Protein AF-J1GXW8-F1 (afdb_monomer)

Nearest PDB structures (foldseek):
  6non-assembly2_B  TM=5.272E-01  e=1.211E-03  Cyanothece
  1g3r-assembly1_A  TM=6.781E-01  e=1.908E-02  Pyrococcus furiosus
  8jmj-assembly1_B  TM=5.536E-01  e=2.018E-02  Helicobacter pylori 26695
  4e03-assembly3_A  TM=5.430E-01  e=8.238E-02  Escherichia coli
  5u1j-assembly1_B  TM=5.214E-01  e=8.715E-02  Sulfolobus sp. NOB8H2

Organism: NCBI:txid1125717

Foldseek 3Di:
DDDPDAAEEEEEAADPVLVVVVVVVCVVVRHHYDYPPDPGQEYEYEDPTDDDPPDPHQYDYAYPPRADDPPVCLVSVLVVQCSVLVVPDPAAAEEEEAEQDPPLCSLVSLVSNCLVVLEEEEEQQQDPPRNDDPVQLPFAADEPLNDDLPDQADALCNQVRAGADNNYRYHADHPNGGHALQRNCPQRVVVSVSVVVRRYYYYHRYHPDPSSQNNQVPPHQEYEYTDAPDPVSVVSVVVVCVVRPRPHHYDYHHDD

Solvent-accessible surface area (backbone atoms only — not comparable to full-atom values): 13940 Å² total; per-residue (Å²): 134,83,75,82,78,69,54,32,32,22,69,41,64,50,56,70,70,48,44,52,53,51,49,53,51,32,55,76,70,63,36,43,81,45,64,80,88,59,91,44,67,31,36,44,26,18,69,86,48,85,78,70,85,88,65,88,58,50,68,46,66,25,40,104,78,72,38,67,53,75,93,76,37,52,71,53,51,50,51,50,51,48,56,60,39,64,76,73,44,95,56,63,44,32,36,34,32,22,9,75,44,84,89,60,46,44,51,60,47,40,52,51,52,14,44,76,65,52,23,36,32,36,37,19,45,59,46,61,47,61,74,48,52,85,80,53,71,71,55,69,58,51,36,48,62,72,51,63,89,83,49,75,71,52,59,35,68,53,52,79,41,25,20,69,54,82,77,8,33,35,41,34,22,44,98,82,31,53,36,35,31,62,42,80,44,56,54,30,50,53,52,12,34,41,70,58,65,41,57,39,35,29,32,26,23,34,49,62,45,77,35,30,49,47,29,39,73,75,62,36,57,30,37,38,40,31,26,52,64,49,71,68,48,50,49,53,47,53,55,47,40,71,76,55,64,76,87,42,59,71,44,84,44,51,40,132

Sequence (256 aa):
MDTPQKPTVAMVGLTERERESAAAVASLAGVGVVPEGAAPDLVIAGEGAPRAPGSPVPRVSVGPRGQLRLPKDEAVLMRVLVSLALRRASRGLRLLVAGWHGGVGTTALCRALAFSASCPLIDASGHAPGVLRPSDGRAPGVRWADLDAAETTFLPALASQLPSIRSSPVLAGDRRGCADAADPRLGPVLSALEGAGAARAVVDCGRWDARALRAAQGVGDALVLVGWGDAASALALALDLRRTPVPIPALTLHRR

Mean predicted aligned error: 12.26 Å

pLDDT: mean 73.27, std 19.2, range [35.84, 97.44]

Radius of gyration: 18.75 Å; Cα contacts (8 Å, |Δi|>4): 491; chains: 1; bounding box: 40×50×46 Å

Secondary structure (DSSP, 8-state):
-PPPPPPEEEEES--HHHHHHHHHHHHHTTPEEE-TTS--SEEEEETTPPPPTT--S-EEEE-TTS---TTTSHHHHHHHHHHHHHTT-SS-EEEEEEESSTTS-HHHHHHHHHHHTT--EEE-BS-SSTT--TTGGGS-S--GGGS-TT-----TTHHHHSPEETTEEEE--BTTB--BTT-TTHHHHHHHHHHTT-SEEEEEEEESSHHHHHHHHHT-SEEEEEEESSHHHHHHHHHHHHHS--SS-EEEEEE-

Structure (mmCIF, N/CA/C/O backbone):
data_AF-J1GXW8-F1
#
_entry.id   AF-J1GXW8-F1
#
loop_
_atom_site.group_PDB
_atom_site.id
_atom_site.type_symbol
_atom_site.label_atom_id
_atom_site.label_alt_id
_atom_site.label_comp_id
_atom_site.label_asym_id
_atom_site.label_entity_id
_atom_site.label_seq_id
_atom_site.pdbx_PDB_ins_code
_atom_site.Cartn_x
_atom_site.Cartn_y
_atom_site.Cartn_z
_atom_site.occupancy
_atom_site.B_iso_or_equiv
_atom_site.auth_seq_id
_atom_site.auth_comp_id
_atom_site.auth_asym_id
_atom_site.auth_atom_id
_atom_site.pdbx_PDB_model_num
ATOM 1 N N . MET A 1 1 ? -19.746 29.129 9.193 1.00 36.50 1 MET A N 1
ATOM 2 C CA . MET A 1 1 ? -18.897 28.516 8.153 1.00 36.50 1 MET A CA 1
ATOM 3 C C . MET A 1 1 ? -17.496 28.501 8.720 1.00 36.50 1 MET A C 1
ATOM 5 O O . MET A 1 1 ? -16.852 29.541 8.705 1.00 36.50 1 MET A O 1
ATOM 9 N N . ASP A 1 2 ? -17.087 27.385 9.318 1.00 40.28 2 ASP A N 1
ATOM 10 C CA . ASP A 1 2 ? -15.761 27.282 9.924 1.00 40.28 2 ASP A CA 1
ATOM 11 C C . ASP A 1 2 ? -14.728 27.083 8.821 1.00 40.28 2 ASP A C 1
ATOM 13 O O . ASP A 1 2 ? -14.761 26.109 8.066 1.00 40.28 2 ASP A O 1
ATOM 17 N N . THR A 1 3 ? -13.826 28.048 8.697 1.00 35.84 3 THR A N 1
ATOM 18 C CA . THR A 1 3 ? -12.617 27.930 7.890 1.00 35.84 3 THR A CA 1
ATOM 19 C C . THR A 1 3 ? -11.860 26.683 8.362 1.00 35.84 3 THR A C 1
ATOM 21 O O . THR A 1 3 ? -11.614 26.567 9.564 1.00 35.84 3 THR A O 1
ATOM 24 N N . PRO A 1 4 ? -11.485 25.736 7.480 1.00 42.12 4 PRO A N 1
ATOM 25 C CA . PRO A 1 4 ? -10.774 24.537 7.906 1.00 42.12 4 PRO A CA 1
ATOM 26 C C . PRO A 1 4 ? -9.479 24.940 8.615 1.00 42.12 4 PRO A C 1
ATOM 28 O O . PRO A 1 4 ? -8.616 25.600 8.031 1.00 42.12 4 PRO A O 1
ATOM 31 N N . GLN A 1 5 ? -9.372 24.580 9.895 1.00 52.69 5 GLN A N 1
ATOM 32 C CA . GLN A 1 5 ? -8.232 24.944 10.725 1.00 52.69 5 GLN A CA 1
ATOM 33 C C . GLN A 1 5 ? -6.963 24.318 10.141 1.00 52.69 5 GLN A C 1
ATOM 35 O O . GLN A 1 5 ? -6.896 23.114 9.884 1.00 52.69 5 GLN A O 1
ATOM 40 N N . LYS A 1 6 ? -5.962 25.164 9.885 1.00 55.41 6 LYS A N 1
ATOM 41 C CA . LYS A 1 6 ? -4.677 24.751 9.319 1.00 55.41 6 LYS A CA 1
ATOM 42 C C . LYS A 1 6 ? -3.999 23.779 10.300 1.00 55.41 6 LYS A C 1
ATOM 44 O O . LYS A 1 6 ? -3.835 24.161 11.458 1.00 55.41 6 LYS A O 1
ATOM 49 N N . PRO A 1 7 ? -3.602 22.564 9.875 1.00 51.75 7 PRO A N 1
ATOM 50 C CA . PRO A 1 7 ? -2.935 21.608 10.754 1.00 51.75 7 PRO A CA 1
ATOM 51 C C . PRO A 1 7 ? -1.627 22.193 11.290 1.00 51.75 7 PRO A C 1
ATOM 53 O O . PRO A 1 7 ? -0.960 22.964 10.594 1.00 51.75 7 PRO A O 1
ATOM 56 N N . THR A 1 8 ? -1.263 21.830 12.516 1.00 57.31 8 THR A N 1
ATOM 57 C CA . THR A 1 8 ? -0.147 22.418 13.264 1.00 57.31 8 THR A CA 1
ATOM 58 C C . THR A 1 8 ? 0.888 21.388 13.712 1.00 57.31 8 THR A C 1
ATOM 60 O O . THR A 1 8 ? 0.554 20.268 14.095 1.00 57.31 8 THR A O 1
ATOM 63 N N . VAL A 1 9 ? 2.166 21.763 13.685 1.00 52.47 9 VAL A N 1
ATOM 64 C CA . VAL A 1 9 ? 3.296 20.918 14.092 1.00 52.47 9 VAL A CA 1
ATOM 65 C C . VAL A 1 9 ? 4.142 21.633 15.139 1.00 52.47 9 VAL A C 1
ATOM 67 O O . VAL A 1 9 ? 4.433 22.817 14.981 1.00 52.47 9 VAL A O 1
ATOM 70 N N . ALA A 1 10 ? 4.586 20.920 16.174 1.00 63.09 10 ALA A N 1
ATOM 71 C CA . ALA A 1 10 ? 5.650 21.398 17.059 1.00 63.09 10 ALA A CA 1
ATOM 72 C C . ALA A 1 10 ? 6.956 20.657 16.768 1.00 63.09 10 ALA A C 1
ATOM 74 O O . ALA A 1 10 ? 6.947 19.466 16.452 1.00 63.09 10 ALA A O 1
ATOM 75 N N . MET A 1 11 ? 8.080 21.357 16.896 1.00 70.44 11 MET A N 1
ATOM 76 C CA . MET A 1 11 ? 9.419 20.825 16.644 1.00 70.44 11 MET A CA 1
ATOM 77 C C . MET A 1 11 ? 10.231 20.857 17.936 1.00 70.44 11 MET A C 1
ATOM 79 O O . MET A 1 11 ? 10.482 21.935 18.463 1.00 70.44 11 MET A O 1
ATOM 83 N N . VAL A 1 12 ? 10.636 19.693 18.446 1.00 65.88 12 VAL A N 1
ATOM 84 C CA . VAL A 1 12 ? 11.215 19.556 19.794 1.00 65.88 12 VAL A CA 1
ATOM 85 C C . VAL A 1 12 ? 12.573 18.867 19.745 1.00 65.88 12 VAL A C 1
ATOM 87 O O . VAL A 1 12 ? 12.705 17.776 19.201 1.00 65.88 12 VAL A O 1
ATOM 90 N N . GLY A 1 13 ? 13.601 19.475 20.334 1.00 64.56 13 GLY A N 1
ATOM 91 C CA . GLY A 1 13 ? 14.930 18.855 20.437 1.00 64.56 13 GLY A CA 1
ATOM 92 C C . GLY A 1 13 ? 15.610 18.533 19.097 1.00 64.56 13 GLY A C 1
ATOM 93 O O . GLY A 1 13 ? 16.469 17.662 19.056 1.00 64.56 13 GLY A O 1
ATOM 94 N N . LEU A 1 14 ? 15.217 19.202 18.005 1.00 59.00 14 LEU A N 1
ATOM 95 C CA . LEU A 1 14 ? 15.928 19.167 16.721 1.00 59.00 14 LEU A CA 1
ATOM 96 C C . LEU A 1 14 ? 17.151 20.091 16.760 1.00 59.00 14 LEU A C 1
ATOM 98 O O . LEU A 1 14 ? 17.084 21.170 17.364 1.00 59.00 14 LEU A O 1
ATOM 102 N N . THR A 1 15 ? 18.218 19.719 16.047 1.00 64.44 15 THR A N 1
ATOM 103 C CA . THR A 1 15 ? 19.315 20.651 15.735 1.00 64.44 15 THR A CA 1
ATOM 104 C C . THR A 1 15 ? 18.814 21.805 14.857 1.00 64.44 15 THR A C 1
ATOM 106 O O . THR A 1 15 ? 17.768 21.701 14.214 1.00 64.44 15 THR A O 1
ATOM 109 N N . GLU A 1 16 ? 19.549 22.917 14.802 1.00 66.06 16 GLU A N 1
ATOM 110 C CA . GLU A 1 16 ? 19.175 24.104 14.012 1.00 66.06 16 GLU A CA 1
ATOM 111 C C . GLU A 1 16 ? 18.931 23.767 12.532 1.00 66.06 16 GLU A C 1
ATOM 113 O O . GLU A 1 16 ? 17.863 24.050 11.993 1.00 66.06 16 GLU A O 1
ATOM 118 N N . ARG A 1 17 ? 19.848 23.013 11.918 1.00 52.97 17 ARG A N 1
ATOM 119 C CA . ARG A 1 17 ? 19.732 22.549 10.528 1.00 52.97 17 ARG A CA 1
ATOM 120 C C . ARG A 1 17 ? 18.515 21.647 10.286 1.00 52.97 17 ARG A C 1
ATOM 122 O O . ARG A 1 17 ? 17.870 21.723 9.237 1.00 52.97 17 ARG A O 1
ATOM 129 N N . GLU A 1 18 ? 18.209 20.756 11.228 1.00 54.44 18 GLU A N 1
ATOM 130 C CA . GLU A 1 18 ? 17.036 19.875 11.145 1.00 54.44 18 GLU A CA 1
ATOM 131 C C . GLU A 1 18 ? 15.738 20.663 11.305 1.00 54.44 18 GLU A C 1
ATOM 133 O O . GLU A 1 18 ? 14.762 20.380 10.611 1.00 54.44 18 GLU A O 1
ATOM 138 N N . ARG A 1 19 ? 15.740 21.678 12.173 1.00 58.34 19 ARG A N 1
ATOM 139 C CA . ARG A 1 19 ? 14.614 22.589 12.373 1.00 58.34 19 ARG A CA 1
ATOM 140 C C . ARG A 1 19 ? 14.347 23.428 11.129 1.00 58.34 19 ARG A C 1
ATOM 142 O O . ARG A 1 19 ? 13.199 23.503 10.709 1.00 58.34 19 ARG A O 1
ATOM 149 N N . GLU A 1 20 ? 15.377 24.000 10.511 1.00 56.91 20 GLU A N 1
ATOM 150 C CA . GLU A 1 20 ? 15.254 24.747 9.250 1.00 56.91 20 GLU A CA 1
ATOM 151 C C . GLU A 1 20 ? 14.685 23.873 8.129 1.00 56.91 20 GLU A C 1
ATOM 153 O O . GLU A 1 20 ? 13.737 24.260 7.444 1.00 56.91 20 GLU A O 1
ATOM 158 N N . SER A 1 21 ? 15.208 22.652 7.993 1.00 47.78 21 SER A N 1
ATOM 159 C CA . SER A 1 21 ? 14.734 21.689 6.995 1.00 47.78 21 SER A CA 1
ATOM 160 C C . SER A 1 21 ? 13.275 21.285 7.246 1.00 47.78 21 SER A C 1
ATOM 162 O O . SER A 1 21 ? 12.459 21.288 6.325 1.00 47.78 21 SER A O 1
ATOM 164 N N . ALA A 1 22 ? 12.914 20.979 8.496 1.00 50.41 22 ALA A N 1
ATOM 165 C CA . ALA A 1 22 ? 11.550 20.615 8.875 1.00 50.41 22 ALA A CA 1
ATOM 166 C C . ALA A 1 22 ? 10.566 21.789 8.723 1.00 50.41 22 ALA A C 1
ATOM 168 O O . ALA A 1 22 ? 9.426 21.578 8.308 1.00 50.41 22 ALA A O 1
ATOM 169 N N . ALA A 1 23 ? 10.995 23.022 9.006 1.00 53.59 23 ALA A N 1
ATOM 170 C CA . ALA A 1 23 ? 10.201 24.236 8.813 1.00 53.59 23 ALA A CA 1
ATOM 171 C C . ALA A 1 23 ? 9.947 24.530 7.332 1.00 53.59 23 ALA A C 1
ATOM 173 O O . ALA A 1 23 ? 8.819 24.864 6.965 1.00 53.59 23 ALA A O 1
ATOM 174 N N . ALA A 1 24 ? 10.949 24.334 6.469 1.00 47.22 24 ALA A N 1
ATOM 175 C CA . ALA A 1 24 ? 10.779 24.451 5.024 1.00 47.22 24 ALA A CA 1
ATOM 176 C C . ALA A 1 24 ? 9.745 23.441 4.496 1.00 47.22 24 ALA A C 1
ATOM 178 O O . ALA A 1 24 ? 8.844 23.812 3.744 1.00 47.22 24 ALA A O 1
ATOM 179 N N . VAL A 1 25 ? 9.815 22.186 4.953 1.00 42.69 25 VAL A N 1
ATOM 180 C CA . VAL A 1 25 ? 8.845 21.138 4.591 1.00 42.69 25 VAL A CA 1
ATOM 181 C C . VAL A 1 25 ? 7.444 21.457 5.121 1.00 42.69 25 VAL A C 1
ATOM 183 O O . VAL A 1 25 ? 6.476 21.343 4.373 1.00 42.69 25 VAL A O 1
ATOM 186 N N . ALA A 1 26 ? 7.314 21.903 6.374 1.00 46.44 26 ALA A N 1
ATOM 187 C CA . ALA A 1 26 ? 6.027 22.290 6.956 1.00 46.44 26 ALA A CA 1
ATOM 188 C C . ALA A 1 26 ? 5.383 23.468 6.204 1.00 46.44 26 ALA A C 1
ATOM 190 O O . ALA A 1 26 ? 4.184 23.441 5.927 1.00 46.44 26 ALA A O 1
ATOM 191 N N . SER A 1 27 ? 6.188 24.461 5.813 1.00 48.16 27 SER A N 1
ATOM 192 C CA . SER A 1 27 ? 5.750 25.598 4.999 1.00 48.16 27 SER A CA 1
ATOM 193 C C . SER A 1 27 ? 5.238 25.148 3.626 1.00 48.16 27 SER A C 1
ATOM 195 O O . SER A 1 27 ? 4.116 25.491 3.248 1.00 48.16 27 SER A O 1
ATOM 197 N N . LEU A 1 28 ? 6.001 24.299 2.925 1.00 40.12 28 LEU A N 1
ATOM 198 C CA . LEU A 1 28 ? 5.609 23.720 1.632 1.00 40.12 28 LEU A CA 1
ATOM 199 C C . LEU A 1 28 ? 4.334 22.869 1.726 1.00 40.12 28 LEU A C 1
ATOM 201 O O . LEU A 1 28 ? 3.513 22.888 0.813 1.00 40.12 28 LEU A O 1
ATOM 205 N N . ALA A 1 29 ? 4.150 22.150 2.834 1.00 41.28 29 ALA A N 1
ATOM 206 C CA . ALA A 1 29 ? 2.975 21.322 3.092 1.00 41.28 29 ALA A CA 1
ATOM 207 C C . ALA A 1 29 ? 1.749 22.120 3.575 1.00 41.28 29 ALA A C 1
ATOM 209 O O . ALA A 1 29 ? 0.695 21.534 3.821 1.00 41.28 29 ALA A O 1
ATOM 210 N N . GLY A 1 30 ? 1.868 23.442 3.751 1.00 44.62 30 GLY A N 1
ATOM 211 C CA . GLY A 1 30 ? 0.776 24.266 4.265 1.00 44.62 30 GLY A CA 1
ATOM 212 C C . GLY A 1 30 ? 0.406 23.939 5.715 1.00 44.62 30 GLY A C 1
ATOM 213 O O . GLY A 1 30 ? -0.747 24.114 6.102 1.00 44.62 30 GLY A O 1
ATOM 214 N N . VAL A 1 31 ? 1.368 23.498 6.529 1.00 48.47 31 VAL A N 1
ATOM 215 C CA . VAL A 1 31 ? 1.216 23.187 7.961 1.00 48.47 31 VAL A CA 1
ATOM 216 C C . VAL A 1 31 ? 1.755 24.363 8.787 1.00 48.47 31 VAL A C 1
ATOM 218 O O . VAL A 1 31 ? 2.781 24.954 8.456 1.00 48.47 31 VAL A O 1
ATOM 221 N N . GLY A 1 32 ? 1.045 24.768 9.838 1.00 61.00 32 GLY A N 1
ATOM 222 C CA . GLY A 1 32 ? 1.506 25.805 10.766 1.00 61.00 32 GLY A CA 1
ATOM 223 C C . GLY A 1 32 ? 2.534 25.252 11.752 1.00 61.00 32 GLY A C 1
ATOM 224 O O . GLY A 1 32 ? 2.318 24.192 12.325 1.00 61.00 32 GLY A O 1
ATOM 225 N N . VAL A 1 33 ? 3.642 25.954 11.986 1.00 65.75 33 VAL A N 1
ATOM 226 C CA . VAL A 1 33 ? 4.584 25.585 13.056 1.00 65.75 33 VAL A CA 1
ATOM 227 C C . VAL A 1 33 ? 4.185 26.325 14.327 1.00 65.75 33 VAL A C 1
ATOM 229 O O . VAL A 1 33 ? 4.032 27.545 14.303 1.00 65.75 33 VAL A O 1
ATOM 232 N N . VAL A 1 34 ? 3.991 25.594 15.422 1.00 72.00 34 VAL A N 1
ATOM 233 C CA . VAL A 1 34 ? 3.609 26.141 16.730 1.00 72.00 34 VAL A CA 1
ATOM 234 C C . VAL A 1 34 ? 4.726 25.924 17.753 1.00 72.00 34 VAL A C 1
ATOM 236 O O . VAL A 1 34 ? 5.504 24.972 17.618 1.00 72.00 34 VAL A O 1
ATOM 239 N N . PRO A 1 35 ? 4.842 26.803 18.764 1.00 75.56 35 PRO A N 1
ATOM 240 C CA . PRO A 1 35 ? 5.879 26.688 19.781 1.00 75.56 35 PRO A CA 1
ATOM 241 C C . PRO A 1 35 ? 5.722 25.423 20.635 1.00 75.56 35 PRO A C 1
ATOM 243 O O . PRO A 1 35 ? 4.635 24.857 20.780 1.00 75.56 35 PRO A O 1
ATOM 246 N N . GLU A 1 36 ? 6.833 24.991 21.227 1.00 64.50 36 GLU A N 1
ATOM 247 C CA . GLU A 1 36 ? 6.862 23.902 22.202 1.00 64.50 36 GLU A CA 1
ATOM 248 C C . GLU A 1 36 ? 5.991 24.256 23.423 1.00 64.50 36 GLU A C 1
ATOM 250 O O . GLU A 1 36 ? 6.079 25.359 23.956 1.00 64.50 36 GLU A O 1
ATOM 255 N N . GLY A 1 37 ? 5.104 23.341 23.831 1.00 61.38 37 GLY A N 1
ATOM 256 C CA . GLY A 1 37 ? 4.113 23.574 24.894 1.00 61.38 37 GLY A CA 1
ATOM 257 C C . GLY A 1 37 ? 2.719 23.995 24.408 1.00 61.38 37 GLY A C 1
ATOM 258 O O . GLY A 1 37 ? 1.778 23.979 25.199 1.00 61.38 37 GLY A O 1
ATOM 259 N N . ALA A 1 38 ? 2.548 24.303 23.117 1.00 65.50 38 ALA A N 1
ATOM 260 C CA . ALA A 1 38 ? 1.222 24.392 22.503 1.00 65.50 38 ALA A CA 1
ATOM 261 C C . ALA A 1 38 ? 0.552 23.001 22.416 1.00 65.50 38 ALA A C 1
ATOM 263 O O . ALA A 1 38 ? 1.166 21.981 22.735 1.00 65.50 38 ALA A O 1
ATOM 264 N N . ALA A 1 39 ? -0.695 22.941 21.939 1.00 65.38 39 ALA A N 1
ATOM 265 C CA . ALA A 1 39 ? -1.381 21.694 21.590 1.00 65.38 39 ALA A CA 1
ATOM 266 C C . ALA A 1 39 ? -1.305 21.445 20.065 1.00 65.38 39 ALA A C 1
ATOM 268 O O . ALA A 1 39 ? -2.293 21.684 19.370 1.00 65.38 39 ALA A O 1
ATOM 269 N N . PRO A 1 40 ? -0.141 21.038 19.511 1.00 59.06 40 PRO A N 1
ATOM 270 C CA . PRO A 1 40 ? 0.006 20.778 18.085 1.00 59.06 40 PRO A CA 1
ATOM 271 C C . PRO A 1 40 ? -0.749 19.516 17.672 1.00 59.06 40 PRO A C 1
ATOM 273 O O . PRO A 1 40 ? -0.996 18.612 18.474 1.00 59.06 40 PRO A O 1
ATOM 276 N N . ASP A 1 41 ? -0.999 19.387 16.376 1.00 48.69 41 ASP A N 1
ATOM 277 C CA . ASP A 1 41 ? -1.573 18.170 15.815 1.00 48.69 41 ASP A CA 1
ATOM 278 C C . ASP A 1 41 ? -0.559 17.019 15.711 1.00 48.69 41 ASP A C 1
ATOM 280 O O . ASP A 1 41 ? -0.952 15.846 15.717 1.00 48.69 41 ASP A O 1
ATOM 284 N N . LEU A 1 42 ? 0.734 17.353 15.637 1.00 48.78 42 LEU A N 1
ATOM 285 C CA . LEU A 1 42 ? 1.861 16.429 15.512 1.00 48.78 42 LEU A CA 1
ATOM 286 C C . LEU A 1 42 ? 3.138 17.043 16.120 1.00 48.78 42 LEU A C 1
ATOM 288 O O . LEU A 1 42 ? 3.413 18.230 15.957 1.00 48.78 42 LEU A O 1
ATOM 292 N N . VAL A 1 43 ? 3.953 16.226 16.789 1.00 55.75 43 VAL A N 1
ATOM 293 C CA . VAL A 1 43 ? 5.284 16.619 17.281 1.00 55.75 43 VAL A CA 1
ATOM 294 C C . VAL A 1 43 ? 6.371 15.952 16.438 1.00 55.75 43 VAL A C 1
ATOM 296 O O . VAL A 1 43 ? 6.420 14.727 16.354 1.00 55.75 43 VAL A O 1
ATOM 299 N N . ILE A 1 44 ? 7.271 16.741 15.856 1.00 55.72 44 ILE A N 1
ATOM 300 C CA . ILE A 1 44 ? 8.512 16.278 15.224 1.00 55.72 44 ILE A CA 1
ATOM 301 C C . ILE A 1 44 ? 9.629 16.458 16.247 1.00 55.72 44 ILE A C 1
ATOM 303 O O . ILE A 1 44 ? 9.911 17.579 16.660 1.00 55.72 44 ILE A O 1
ATOM 307 N N . ALA A 1 45 ? 10.254 15.373 16.682 1.00 55.59 45 ALA A N 1
ATOM 308 C CA . ALA A 1 45 ? 11.224 15.412 17.760 1.00 55.59 45 ALA A CA 1
ATOM 309 C C . ALA A 1 45 ? 12.580 14.836 17.365 1.00 55.59 45 ALA A C 1
ATOM 311 O O . ALA A 1 45 ? 12.625 13.810 16.703 1.00 55.59 45 ALA A O 1
ATOM 312 N N . GLY A 1 46 ? 13.672 15.451 17.808 1.00 53.47 46 GLY A N 1
ATOM 313 C CA . GLY A 1 46 ? 15.023 14.933 17.583 1.00 53.47 46 GLY A CA 1
ATOM 314 C C . GLY A 1 46 ? 15.345 13.692 18.414 1.00 53.47 46 GLY A C 1
ATOM 315 O O . GLY A 1 46 ? 14.629 13.329 19.358 1.00 53.47 46 GLY A O 1
ATOM 316 N N . GLU A 1 47 ? 16.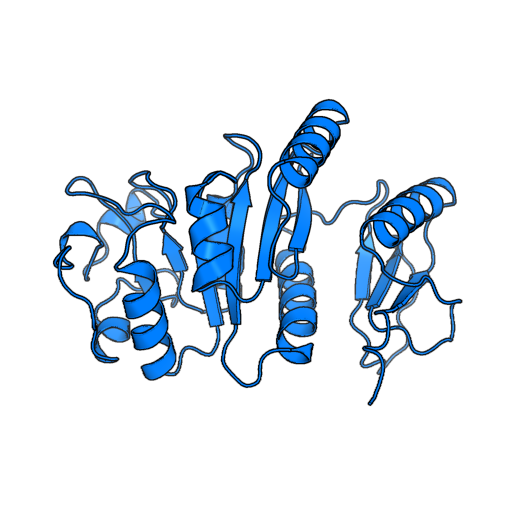438 13.027 18.049 1.00 52.12 47 GLU A N 1
ATOM 317 C CA . GLU A 1 47 ? 16.984 11.886 18.781 1.00 52.12 47 GLU A CA 1
ATOM 318 C C . GLU A 1 47 ? 17.281 12.281 20.241 1.00 52.12 47 GLU A C 1
ATOM 320 O O . GLU A 1 47 ? 18.008 13.232 20.508 1.00 52.12 47 GLU A O 1
ATOM 325 N N . GLY A 1 48 ? 16.675 11.571 21.201 1.00 55.06 48 GLY A N 1
ATOM 326 C CA . GLY A 1 48 ? 16.885 11.802 22.638 1.00 55.06 48 GLY A CA 1
ATOM 327 C C . GLY A 1 48 ? 15.960 12.829 23.305 1.00 55.06 48 GLY A C 1
ATOM 328 O O . GLY A 1 48 ? 16.025 12.986 24.523 1.00 55.06 48 GLY A O 1
ATOM 329 N N . ALA A 1 49 ? 15.058 13.492 22.571 1.00 56.62 49 ALA A N 1
ATOM 330 C CA . ALA A 1 49 ? 14.135 14.443 23.190 1.00 56.62 49 ALA A CA 1
ATOM 331 C C . ALA A 1 49 ? 13.200 13.743 24.211 1.00 56.62 49 ALA A C 1
ATOM 333 O O . ALA A 1 49 ? 12.593 12.718 23.876 1.00 56.62 49 ALA A O 1
ATOM 334 N N . PRO A 1 50 ? 13.014 14.285 25.429 1.00 55.91 50 PRO A N 1
ATOM 335 C CA . PRO A 1 50 ? 12.179 13.663 26.452 1.00 55.91 50 PRO A CA 1
ATOM 336 C C . PRO A 1 50 ? 10.718 13.551 25.991 1.00 55.91 50 PRO A C 1
ATOM 338 O O . PRO A 1 50 ? 10.197 14.399 25.258 1.00 55.91 50 PRO A O 1
ATOM 341 N N . ARG A 1 51 ? 10.050 12.462 26.385 1.00 51.84 51 ARG A N 1
ATOM 342 C CA . ARG A 1 51 ? 8.622 12.243 26.129 1.00 51.84 51 ARG A CA 1
ATOM 343 C C . ARG A 1 51 ? 7.837 12.628 27.377 1.00 51.84 51 ARG A C 1
ATOM 345 O O . ARG A 1 51 ? 8.042 12.022 28.422 1.00 51.84 51 ARG A O 1
ATOM 352 N N . ALA A 1 52 ? 6.906 13.571 27.249 1.00 51.84 52 ALA A N 1
ATOM 353 C CA . ALA A 1 52 ? 5.942 13.848 28.309 1.00 51.84 52 ALA A CA 1
ATOM 354 C C . ALA A 1 52 ? 5.076 12.589 28.556 1.00 51.84 52 ALA A C 1
ATOM 356 O O . ALA A 1 52 ? 4.442 12.101 27.607 1.00 51.84 52 ALA A O 1
ATOM 357 N N . PRO A 1 53 ? 5.059 12.025 29.778 1.00 39.94 53 PRO A N 1
ATOM 358 C CA . PRO A 1 53 ? 4.217 10.877 30.099 1.00 39.94 53 PRO A CA 1
ATOM 359 C C . PRO A 1 53 ? 2.741 11.234 29.874 1.00 39.94 53 PRO A C 1
ATOM 361 O O . PRO A 1 53 ? 2.289 12.290 30.301 1.00 39.94 53 PRO A O 1
ATOM 364 N N . GLY A 1 54 ? 1.989 10.374 29.182 1.00 42.56 54 GLY A N 1
ATOM 365 C CA . GLY A 1 54 ? 0.540 10.549 29.008 1.00 42.56 54 GLY A CA 1
ATOM 366 C C . GLY A 1 54 ? 0.076 11.512 27.903 1.00 42.56 54 GLY A C 1
ATOM 367 O O . GLY A 1 54 ? -1.128 11.687 27.752 1.00 42.56 54 GLY A O 1
ATOM 368 N N . SER A 1 55 ? 0.967 12.102 27.093 1.00 44.88 55 SER A N 1
ATOM 369 C CA . SER A 1 55 ? 0.536 12.981 25.989 1.00 44.88 55 SER A CA 1
ATOM 370 C C . SER A 1 55 ? -0.169 12.198 24.857 1.00 44.88 55 SER A C 1
ATOM 372 O O . SER A 1 55 ? 0.418 11.240 24.333 1.00 44.88 55 SER A O 1
ATOM 374 N N . PRO A 1 56 ? -1.395 12.592 24.444 1.00 42.16 56 PRO A N 1
ATOM 375 C CA . PRO A 1 56 ? -2.150 11.937 23.370 1.00 42.16 56 PRO A CA 1
ATOM 376 C C . PRO A 1 56 ? -1.691 12.353 21.961 1.00 42.16 56 PRO A C 1
ATOM 378 O O . PRO A 1 56 ? -2.151 11.781 20.972 1.00 42.16 56 PRO A O 1
ATOM 381 N N . VAL A 1 57 ? -0.793 13.337 21.852 1.00 42.09 57 VAL A N 1
ATOM 382 C CA . VAL A 1 57 ? -0.367 13.911 20.571 1.00 42.09 57 VAL A CA 1
ATOM 383 C C . VAL A 1 57 ? 0.610 12.965 19.848 1.00 42.09 57 VAL A C 1
ATOM 385 O O . VAL A 1 57 ? 1.606 12.539 20.446 1.00 42.09 57 VAL A O 1
ATOM 388 N N . PRO A 1 58 ? 0.371 12.623 18.565 1.00 41.91 58 PRO A N 1
ATOM 389 C CA . PRO A 1 58 ? 1.292 11.820 17.764 1.00 41.91 58 PRO A CA 1
ATOM 390 C C . PRO A 1 58 ? 2.689 12.449 17.705 1.00 41.91 58 PRO A C 1
ATOM 392 O O . PRO A 1 58 ? 2.828 13.660 17.537 1.00 41.91 58 PRO A O 1
ATOM 395 N N . ARG A 1 59 ? 3.735 11.624 17.820 1.00 44.88 59 ARG A N 1
ATOM 396 C CA . ARG A 1 59 ? 5.134 12.065 17.807 1.00 44.88 59 ARG A CA 1
ATOM 397 C C . ARG A 1 59 ? 5.962 11.258 16.811 1.00 44.88 59 ARG A C 1
ATOM 399 O O . ARG A 1 59 ? 5.952 10.030 16.863 1.00 44.88 59 ARG A O 1
ATOM 406 N N . VAL A 1 60 ? 6.706 11.958 15.959 1.00 51.06 60 VAL A N 1
ATOM 407 C CA . VAL A 1 60 ? 7.714 11.417 15.038 1.00 51.06 60 VAL A CA 1
ATOM 408 C C . VAL A 1 60 ? 9.089 11.709 15.616 1.00 51.06 60 VAL A C 1
ATOM 410 O O . VAL A 1 60 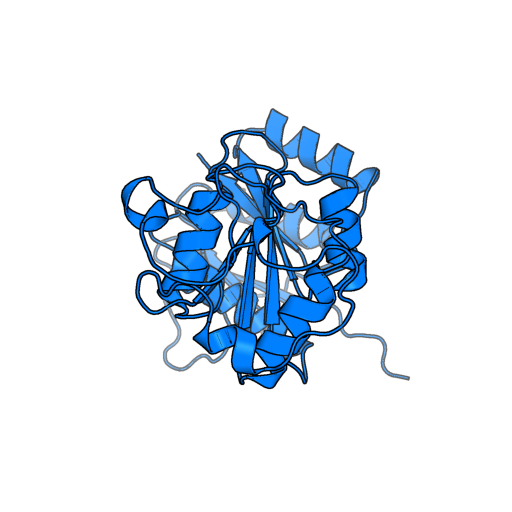? 9.402 12.869 15.861 1.00 51.06 60 VAL A O 1
ATOM 413 N N . SER A 1 61 ? 9.908 10.679 15.821 1.00 50.16 61 SER A N 1
ATOM 414 C CA . SER A 1 61 ? 11.312 10.858 16.197 1.00 50.16 61 SER A CA 1
ATOM 415 C C . SER A 1 61 ? 12.193 10.878 14.949 1.00 50.16 61 SER A C 1
ATOM 417 O O . SER A 1 61 ? 12.055 10.040 14.060 1.00 50.16 61 SER A O 1
ATOM 419 N N . VAL A 1 62 ? 13.092 11.847 14.898 1.00 49.78 62 VAL A N 1
ATOM 420 C CA . VAL A 1 62 ? 13.963 12.179 13.784 1.00 49.78 62 VAL A CA 1
ATOM 421 C C . VAL A 1 62 ? 15.386 11.841 14.207 1.00 49.78 62 VAL A C 1
ATOM 423 O O . VAL A 1 62 ? 15.926 12.460 15.120 1.00 49.78 62 VAL A O 1
ATOM 426 N N . GLY A 1 63 ? 15.978 10.818 13.581 1.00 45.25 63 GLY A N 1
ATOM 427 C CA . GLY A 1 63 ? 17.390 10.483 13.795 1.00 45.25 63 GLY A CA 1
ATOM 428 C C . GLY A 1 63 ? 18.321 11.600 13.293 1.00 45.25 63 GLY A C 1
ATOM 429 O O . GLY A 1 63 ? 17.832 12.520 12.642 1.00 45.25 63 GLY A O 1
ATOM 430 N N . PRO A 1 64 ? 19.652 11.476 13.460 1.00 38.88 64 PRO A N 1
ATOM 431 C CA . PRO A 1 64 ? 20.637 12.578 13.455 1.00 38.88 64 PRO A CA 1
ATOM 432 C C . PRO A 1 64 ? 20.904 13.233 12.078 1.00 38.88 64 PRO A C 1
ATOM 434 O O . PRO A 1 64 ? 21.964 13.807 11.832 1.00 38.88 64 PRO A O 1
ATOM 437 N N . ARG A 1 65 ? 19.975 13.059 11.128 1.00 40.28 65 ARG A N 1
ATOM 438 C CA . ARG A 1 65 ? 19.926 13.637 9.779 1.00 40.28 65 ARG A CA 1
ATOM 439 C C . ARG A 1 65 ? 18.490 13.813 9.251 1.00 40.28 65 ARG A C 1
ATOM 441 O O . ARG A 1 65 ? 18.291 13.704 8.043 1.00 40.28 65 ARG A O 1
ATOM 448 N N . GLY A 1 66 ? 17.468 13.993 10.088 1.00 44.75 66 GLY A N 1
ATOM 449 C CA . GLY A 1 66 ? 16.123 14.256 9.546 1.00 44.75 66 GLY A CA 1
ATOM 450 C C . GLY A 1 66 ? 15.285 13.028 9.138 1.00 44.75 66 GLY A C 1
ATOM 451 O O . GLY A 1 66 ? 14.227 13.202 8.545 1.00 44.75 66 GLY A O 1
ATOM 452 N N . GLN A 1 67 ? 15.726 11.788 9.395 1.00 56.47 67 GLN A N 1
ATOM 453 C CA . GLN A 1 67 ? 15.153 10.599 8.737 1.00 56.47 67 GLN A CA 1
ATOM 454 C C . GLN A 1 67 ? 14.481 9.614 9.695 1.00 56.47 67 GLN A C 1
ATOM 456 O O . GLN A 1 67 ? 15.065 9.207 10.700 1.00 56.47 67 GLN A O 1
ATOM 461 N N . LEU A 1 68 ? 13.293 9.165 9.290 1.00 50.16 68 LEU A N 1
ATOM 462 C CA . LEU A 1 68 ? 12.628 7.959 9.776 1.00 50.16 68 LEU A CA 1
ATOM 463 C C . LEU A 1 68 ? 13.396 6.743 9.219 1.00 50.16 68 LEU A C 1
ATOM 465 O O . LEU A 1 68 ? 13.544 6.597 8.003 1.00 50.16 68 LEU A O 1
ATOM 469 N N . ARG A 1 69 ? 13.960 5.895 10.082 1.00 45.56 69 ARG A N 1
ATOM 470 C CA . ARG A 1 69 ? 14.783 4.744 9.685 1.00 45.56 69 ARG A CA 1
ATOM 471 C C . ARG A 1 69 ? 13.908 3.514 9.505 1.00 45.56 69 ARG A C 1
ATOM 473 O O . ARG A 1 69 ? 13.697 2.732 10.425 1.00 45.56 69 ARG A O 1
ATOM 480 N N . LEU A 1 70 ? 13.472 3.260 8.282 1.00 45.62 70 LEU A N 1
ATOM 481 C CA . LEU A 1 70 ? 12.914 1.953 7.936 1.00 45.62 70 LEU A CA 1
ATOM 482 C C . LEU A 1 70 ? 14.035 0.916 7.716 1.00 45.62 70 LEU A C 1
ATOM 484 O O . LEU A 1 70 ? 15.083 1.285 7.181 1.00 45.62 70 LEU A O 1
ATOM 488 N N . PRO A 1 71 ? 13.862 -0.365 8.091 1.00 36.12 71 PRO A N 1
ATOM 489 C CA . PRO A 1 71 ? 12.666 -0.995 8.645 1.00 36.12 71 PRO A CA 1
ATOM 490 C C . PRO A 1 71 ? 12.649 -1.059 10.190 1.00 36.12 71 PRO A C 1
ATOM 492 O O . PRO A 1 71 ? 12.329 -2.088 10.779 1.00 36.12 71 PRO A O 1
ATOM 495 N N . LYS A 1 72 ? 13.108 -0.010 10.879 1.00 43.44 72 LYS A N 1
ATOM 496 C CA . LYS A 1 72 ? 13.095 0.049 12.352 1.00 43.44 72 LYS A CA 1
ATOM 497 C C . LYS A 1 72 ? 11.914 0.856 12.892 1.00 43.44 72 LYS A C 1
ATOM 499 O O . LYS A 1 72 ? 11.454 0.592 13.998 1.00 43.44 72 LYS A O 1
ATOM 504 N N . ASP A 1 73 ? 11.419 1.801 12.097 1.00 50.75 73 ASP A N 1
ATOM 505 C CA . ASP A 1 73 ? 10.432 2.795 12.512 1.00 50.75 73 ASP A CA 1
ATOM 506 C C . ASP A 1 73 ? 9.037 2.600 11.864 1.00 50.75 73 ASP A C 1
ATOM 508 O O . ASP A 1 73 ? 8.216 3.517 11.885 1.00 50.75 73 ASP A O 1
ATOM 512 N N . GLU A 1 74 ? 8.708 1.424 11.306 1.00 49.09 74 GLU A N 1
ATOM 513 C CA . GLU A 1 74 ? 7.405 1.136 10.666 1.00 49.09 74 GLU A CA 1
ATOM 514 C C . GLU A 1 74 ? 6.223 1.365 11.594 1.00 49.09 74 GLU A C 1
ATOM 516 O O . GLU A 1 74 ? 5.198 1.890 11.169 1.00 49.09 74 GLU A O 1
ATOM 521 N N . ALA A 1 75 ? 6.346 0.970 12.861 1.00 44.19 75 ALA A N 1
ATOM 522 C CA . ALA A 1 75 ? 5.281 1.150 13.840 1.00 44.19 75 ALA A CA 1
ATOM 523 C C . ALA A 1 75 ? 5.010 2.641 14.103 1.00 44.19 75 ALA A C 1
ATOM 525 O O . ALA A 1 75 ? 3.861 3.042 14.285 1.00 44.19 75 ALA A O 1
ATOM 526 N N . VAL A 1 76 ? 6.058 3.473 14.077 1.00 53.97 76 VAL A N 1
ATOM 527 C CA . VAL A 1 76 ? 5.957 4.933 14.222 1.00 53.97 76 VAL A CA 1
ATOM 528 C C . VAL A 1 76 ? 5.326 5.538 12.971 1.00 53.97 76 VAL A C 1
ATOM 530 O O . VAL A 1 76 ? 4.381 6.315 13.082 1.00 53.97 76 VAL A O 1
ATOM 533 N N . LEU A 1 77 ? 5.778 5.117 11.788 1.00 54.72 77 LEU A N 1
ATOM 534 C CA . LEU A 1 77 ? 5.212 5.514 10.501 1.00 54.72 77 LEU A CA 1
ATOM 535 C C . LEU A 1 77 ? 3.717 5.178 10.404 1.00 54.72 77 LEU A C 1
ATOM 537 O O . LEU A 1 77 ? 2.905 6.054 10.114 1.00 54.72 77 LEU A O 1
ATOM 541 N N . MET A 1 78 ? 3.335 3.938 10.718 1.00 49.28 78 MET A N 1
ATOM 542 C CA . MET A 1 78 ? 1.936 3.506 10.720 1.00 49.28 78 MET A CA 1
ATOM 543 C C . MET A 1 78 ? 1.104 4.276 11.726 1.00 49.28 78 MET A C 1
ATOM 545 O O . MET A 1 78 ? -0.022 4.645 11.423 1.00 49.28 78 MET A O 1
ATOM 549 N N . ARG A 1 79 ? 1.640 4.559 12.912 1.00 51.41 79 ARG A N 1
ATOM 550 C CA . ARG A 1 79 ? 0.918 5.329 13.923 1.00 51.41 79 ARG A CA 1
ATOM 551 C C . ARG A 1 79 ? 0.665 6.764 13.469 1.00 51.41 79 ARG A C 1
ATOM 553 O O . ARG A 1 79 ? -0.428 7.266 13.685 1.00 51.41 79 ARG A O 1
ATOM 560 N N . VAL A 1 80 ? 1.624 7.393 12.794 1.00 56.25 80 VAL A N 1
ATOM 561 C CA . VAL A 1 80 ? 1.468 8.737 12.213 1.00 56.25 80 VAL A CA 1
ATOM 562 C C . VAL A 1 80 ? 0.433 8.729 11.095 1.00 56.25 80 VAL A C 1
ATOM 564 O O . VAL A 1 80 ? -0.473 9.554 11.107 1.00 56.25 80 VAL A O 1
ATOM 567 N N . LEU A 1 81 ? 0.511 7.762 10.179 1.00 51.84 81 LEU A N 1
ATOM 568 C CA . LEU A 1 81 ? -0.441 7.625 9.075 1.00 51.84 81 LEU A CA 1
ATOM 569 C C . LEU A 1 81 ? -1.855 7.318 9.575 1.00 51.84 81 LEU A C 1
ATOM 571 O O . LEU A 1 81 ? -2.811 7.942 9.129 1.00 51.84 81 LEU A O 1
ATOM 575 N N . VAL A 1 82 ? -1.989 6.423 10.555 1.00 47.31 82 VAL A N 1
ATOM 576 C CA . VAL A 1 82 ? -3.263 6.121 11.214 1.00 47.31 82 VAL A CA 1
ATOM 577 C C . VAL A 1 82 ? -3.788 7.355 11.945 1.00 47.31 82 VAL A C 1
ATOM 579 O O . VAL A 1 82 ? -4.963 7.663 11.817 1.00 47.31 82 VAL A O 1
ATOM 582 N N . SER A 1 83 ? -2.955 8.115 12.655 1.00 48.44 83 SER A N 1
ATOM 583 C CA . SER A 1 83 ? -3.387 9.362 13.298 1.00 48.44 83 SER A CA 1
ATOM 584 C C . SER A 1 83 ? -3.790 10.458 12.304 1.00 48.44 83 SER A C 1
ATOM 586 O O . SER A 1 83 ? -4.702 11.224 12.603 1.00 48.44 83 SER A O 1
ATOM 588 N N . LEU A 1 84 ? -3.156 10.533 11.131 1.00 48.78 84 LEU A N 1
ATOM 589 C CA . LEU A 1 84 ? -3.534 11.461 10.058 1.00 48.78 84 LEU A CA 1
ATOM 590 C C . LEU A 1 84 ? -4.846 11.040 9.381 1.00 48.78 84 LEU A C 1
ATOM 592 O O . LEU A 1 84 ? -5.699 11.884 9.121 1.00 48.78 84 LEU A O 1
ATOM 596 N N . ALA A 1 85 ? -5.038 9.740 9.159 1.00 43.31 85 ALA A N 1
ATOM 597 C CA . ALA A 1 85 ? -6.251 9.177 8.575 1.00 43.31 85 ALA A CA 1
ATOM 598 C C . ALA A 1 85 ? -7.457 9.236 9.523 1.00 43.31 85 ALA A C 1
ATOM 600 O O . ALA A 1 85 ? -8.538 9.644 9.114 1.00 43.31 85 ALA A O 1
ATOM 601 N N . LEU A 1 86 ? -7.276 8.903 10.807 1.00 42.19 86 LEU A N 1
ATOM 602 C CA . LEU A 1 86 ? -8.335 8.942 11.827 1.00 42.19 86 LEU A CA 1
ATOM 603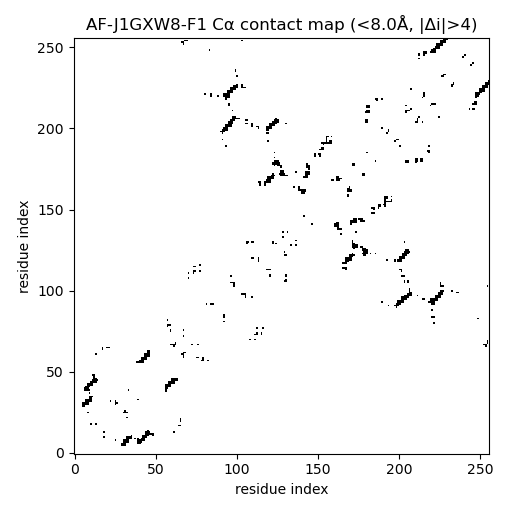 C C . LEU A 1 86 ? -8.899 10.353 12.052 1.00 42.19 86 LEU A C 1
ATOM 605 O O . LEU A 1 86 ? -10.016 10.493 12.538 1.00 42.19 86 LEU A O 1
ATOM 609 N N . ARG A 1 87 ? -8.156 11.403 11.682 1.00 48.38 87 ARG A N 1
ATOM 610 C CA . ARG A 1 87 ? -8.630 12.796 11.725 1.00 48.38 87 ARG A CA 1
ATOM 611 C C . ARG A 1 87 ? -9.559 13.166 10.558 1.00 48.38 87 ARG A C 1
ATOM 613 O O . ARG A 1 87 ? -10.113 14.260 10.571 1.00 48.38 87 ARG A O 1
ATOM 620 N N . ARG A 1 88 ? -9.735 12.294 9.555 1.00 44.03 88 ARG A N 1
ATOM 621 C CA . ARG A 1 88 ? -10.613 12.530 8.390 1.00 44.03 88 ARG A CA 1
ATOM 622 C C . ARG A 1 88 ? -11.525 11.364 8.006 1.00 44.03 88 ARG A C 1
ATOM 624 O O . ARG A 1 88 ? -12.518 11.607 7.329 1.00 44.03 88 ARG A O 1
ATOM 631 N N . ALA A 1 89 ? -11.229 10.137 8.418 1.00 43.62 89 ALA A N 1
ATOM 632 C CA . ALA A 1 89 ? -11.951 8.960 7.959 1.00 43.62 89 ALA A CA 1
ATOM 633 C C . ALA A 1 89 ? -12.969 8.489 9.012 1.00 43.62 89 ALA A C 1
ATOM 635 O O . ALA A 1 89 ? -12.612 7.969 10.067 1.00 43.62 89 ALA A O 1
ATOM 636 N N . SER A 1 90 ? -14.257 8.669 8.715 1.00 48.78 90 SER A N 1
ATOM 637 C CA . SER A 1 90 ? -15.371 8.007 9.416 1.00 48.78 90 SER A CA 1
ATOM 638 C C . SER A 1 90 ? -15.568 6.548 8.967 1.00 48.78 90 SER A C 1
ATOM 640 O O . SER A 1 90 ? -16.401 5.832 9.520 1.00 48.78 90 SER A O 1
ATOM 642 N N . ARG A 1 91 ? -14.798 6.117 7.959 1.00 58.03 91 ARG A N 1
ATOM 643 C CA . ARG A 1 91 ? -14.736 4.786 7.335 1.00 58.03 91 ARG A CA 1
ATOM 644 C C . ARG A 1 91 ? -13.260 4.341 7.299 1.00 58.03 91 ARG A C 1
ATOM 646 O O . ARG A 1 91 ? -12.413 5.116 7.724 1.00 58.03 91 ARG A O 1
ATOM 653 N N . GLY A 1 92 ? -12.931 3.101 6.938 1.00 68.38 92 GLY A N 1
ATOM 654 C CA . GLY A 1 92 ? -11.568 2.548 7.107 1.00 68.38 92 GLY A CA 1
ATOM 655 C C . GLY A 1 92 ? -10.425 3.338 6.424 1.00 68.38 92 GLY A C 1
ATOM 656 O O . GLY A 1 92 ? -10.664 4.303 5.715 1.00 68.38 92 GLY A O 1
ATOM 657 N N . LEU A 1 93 ? -9.162 2.933 6.627 1.00 81.25 93 LEU A N 1
ATOM 658 C CA . LEU A 1 93 ? -7.973 3.563 6.014 1.00 81.25 93 LEU A CA 1
ATOM 659 C C . LEU A 1 93 ? -7.408 2.733 4.852 1.00 81.25 93 LEU A C 1
ATOM 661 O O . LEU A 1 93 ? -6.817 1.676 5.078 1.00 81.25 93 LEU A O 1
ATOM 665 N N . ARG A 1 94 ? -7.477 3.258 3.630 1.00 89.81 94 ARG A N 1
ATOM 666 C CA . ARG A 1 94 ? -6.834 2.716 2.425 1.00 89.81 94 ARG A CA 1
ATOM 667 C C . ARG A 1 94 ? -5.548 3.493 2.153 1.00 89.81 94 ARG A C 1
ATOM 669 O O . ARG A 1 94 ? -5.552 4.578 1.568 1.00 89.81 94 ARG A O 1
ATOM 676 N N . LEU A 1 95 ? -4.438 2.944 2.636 1.00 88.50 95 LEU A N 1
ATOM 677 C CA . LEU A 1 95 ? -3.118 3.543 2.509 1.00 88.50 95 LEU A CA 1
ATOM 678 C C . LEU A 1 95 ? -2.481 3.139 1.181 1.00 88.50 95 LEU A C 1
ATOM 680 O O . LEU A 1 95 ? -2.104 1.982 0.996 1.00 88.50 95 LEU A O 1
ATOM 684 N N . LEU A 1 96 ? -2.303 4.104 0.289 1.00 93.62 96 LEU A N 1
ATOM 685 C CA . LEU A 1 96 ? -1.539 3.915 -0.935 1.00 93.62 96 LEU A CA 1
ATOM 686 C C . LEU A 1 96 ? -0.051 4.128 -0.657 1.00 93.62 96 LEU A C 1
ATOM 688 O O . LEU A 1 96 ? 0.326 5.015 0.109 1.00 93.62 96 LEU A O 1
ATOM 692 N N . VAL A 1 97 ? 0.807 3.355 -1.313 1.00 91.62 97 VAL A N 1
ATOM 693 C CA . VAL A 1 97 ? 2.260 3.531 -1.254 1.00 91.62 97 VAL A CA 1
ATOM 694 C C . VAL A 1 97 ? 2.808 3.518 -2.675 1.00 91.62 97 VAL A C 1
ATOM 696 O O . VAL A 1 97 ? 2.550 2.589 -3.435 1.00 91.62 97 VAL A O 1
ATOM 699 N N . ALA A 1 98 ? 3.571 4.543 -3.043 1.00 93.50 98 ALA A N 1
ATOM 700 C CA . ALA A 1 98 ? 4.164 4.658 -4.370 1.00 93.50 98 ALA A CA 1
ATOM 701 C C . ALA A 1 98 ? 5.600 5.182 -4.287 1.00 93.50 98 ALA A C 1
ATOM 703 O O . ALA A 1 98 ? 5.924 6.035 -3.464 1.00 93.50 98 ALA A O 1
ATOM 704 N N . GLY A 1 99 ? 6.476 4.684 -5.155 1.00 90.62 99 GLY A N 1
ATOM 705 C CA . GLY A 1 99 ? 7.844 5.167 -5.289 1.00 90.62 99 GLY A CA 1
ATOM 706 C C . GLY A 1 99 ? 7.965 6.212 -6.394 1.00 90.62 99 GLY A C 1
ATOM 707 O O . GLY A 1 99 ? 7.484 5.976 -7.497 1.00 90.62 99 GLY A O 1
ATOM 708 N N . TRP A 1 100 ? 8.644 7.338 -6.168 1.00 85.25 100 TRP A N 1
ATOM 709 C CA . TRP A 1 100 ? 8.950 8.272 -7.270 1.00 85.25 100 TRP A CA 1
ATOM 710 C C . TRP A 1 100 ? 10.236 7.890 -8.036 1.00 85.25 100 TRP A C 1
ATOM 712 O O . TRP A 1 100 ? 10.526 8.455 -9.089 1.00 85.25 100 TRP A O 1
ATOM 722 N N . HIS A 1 101 ? 10.952 6.853 -7.575 1.00 78.31 101 HIS A N 1
ATOM 723 C CA . HIS A 1 101 ? 12.023 6.161 -8.309 1.00 78.31 101 HIS A CA 1
ATOM 724 C C . HIS A 1 101 ? 11.834 4.637 -8.280 1.00 78.31 101 HIS A C 1
ATOM 726 O O . HIS A 1 101 ? 11.199 4.088 -7.379 1.00 78.31 101 HIS A O 1
ATOM 732 N N . GLY A 1 102 ? 12.435 3.942 -9.250 1.00 80.75 102 GLY A N 1
ATOM 733 C CA . GLY A 1 102 ? 12.554 2.484 -9.224 1.00 80.75 102 GLY A CA 1
ATOM 734 C C . GLY A 1 102 ? 13.543 2.012 -8.152 1.00 80.75 102 GLY A C 1
ATOM 735 O O . GLY A 1 102 ? 14.511 2.702 -7.842 1.00 80.75 102 GLY A O 1
ATOM 736 N N . GLY A 1 103 ? 13.302 0.834 -7.571 1.00 78.31 103 GLY A N 1
ATOM 737 C CA . GLY A 1 103 ? 14.241 0.197 -6.635 1.00 78.31 103 GLY A CA 1
ATOM 738 C C . GLY A 1 103 ? 14.273 0.774 -5.213 1.00 78.31 103 GLY A C 1
ATOM 739 O O . GLY A 1 103 ? 15.035 0.297 -4.380 1.00 78.31 103 GLY A O 1
ATOM 740 N N . VAL A 1 104 ? 13.408 1.736 -4.884 1.00 74.94 104 VAL A N 1
ATOM 741 C CA . VAL A 1 104 ? 13.366 2.402 -3.561 1.00 74.94 104 VAL A CA 1
ATOM 742 C C . VAL A 1 104 ? 12.762 1.534 -2.450 1.00 74.94 104 VAL A C 1
ATOM 744 O O . VAL A 1 104 ? 12.711 1.925 -1.286 1.00 74.94 104 VAL A O 1
ATOM 747 N N . GLY A 1 105 ? 12.292 0.334 -2.794 1.00 80.19 105 GLY A N 1
ATOM 748 C CA . GLY A 1 105 ? 11.727 -0.624 -1.850 1.00 80.19 105 GLY A CA 1
ATOM 749 C C . GLY A 1 105 ? 10.289 -0.326 -1.419 1.00 80.19 105 GLY A C 1
ATOM 750 O O . GLY A 1 105 ? 9.930 -0.686 -0.298 1.00 80.19 105 GLY A O 1
ATOM 751 N N . THR A 1 106 ? 9.474 0.275 -2.295 1.00 88.06 106 THR A N 1
ATOM 752 C CA . THR A 1 106 ? 8.017 0.466 -2.122 1.00 88.06 106 THR A CA 1
ATOM 753 C C . THR A 1 106 ? 7.336 -0.822 -1.666 1.00 88.06 106 THR A C 1
ATOM 755 O O . THR A 1 106 ? 6.734 -0.868 -0.599 1.00 88.06 106 THR A O 1
ATOM 758 N N . THR A 1 107 ? 7.544 -1.912 -2.398 1.00 88.38 107 THR A N 1
ATOM 759 C CA . THR A 1 107 ? 6.992 -3.236 -2.095 1.00 88.38 107 THR A CA 1
ATOM 760 C C . THR A 1 107 ? 7.422 -3.767 -0.731 1.00 88.38 107 THR A C 1
ATOM 762 O O . THR A 1 107 ? 6.614 -4.295 0.033 1.00 88.38 107 THR A O 1
ATOM 765 N N . ALA A 1 108 ? 8.698 -3.594 -0.373 1.00 83.00 108 ALA A N 1
ATOM 766 C CA . ALA A 1 108 ? 9.198 -4.002 0.936 1.00 83.00 108 ALA A CA 1
ATOM 767 C C . ALA A 1 108 ? 8.535 -3.200 2.065 1.00 83.00 108 ALA A C 1
ATOM 769 O O . ALA A 1 108 ? 8.204 -3.777 3.101 1.00 83.00 108 ALA A O 1
ATOM 770 N N . LEU A 1 109 ? 8.305 -1.900 1.849 1.00 79.94 109 LEU A N 1
ATOM 771 C CA . LEU A 1 109 ? 7.562 -1.062 2.782 1.00 79.94 109 LEU A CA 1
ATOM 772 C C . LEU A 1 109 ? 6.109 -1.526 2.908 1.00 79.94 109 LEU A C 1
ATOM 774 O O . LEU A 1 109 ? 5.665 -1.765 4.024 1.00 79.94 109 LEU A O 1
ATOM 778 N N . CYS A 1 110 ? 5.397 -1.731 1.799 1.00 88.12 110 CYS A N 1
ATOM 779 C CA . CYS A 1 110 ? 3.997 -2.167 1.821 1.00 88.12 110 CYS A CA 1
ATOM 780 C C . CYS A 1 110 ? 3.809 -3.436 2.652 1.00 88.12 110 CYS A C 1
ATOM 782 O O . CYS A 1 110 ? 2.938 -3.497 3.516 1.00 88.12 110 CYS A O 1
ATOM 784 N N . ARG A 1 111 ? 4.690 -4.421 2.453 1.00 85.06 111 ARG A N 1
ATOM 785 C CA . ARG A 1 111 ? 4.709 -5.651 3.250 1.00 85.06 111 ARG A CA 1
ATOM 786 C C . ARG A 1 111 ? 4.925 -5.381 4.729 1.00 85.06 111 ARG A C 1
ATOM 788 O O . ARG A 1 111 ? 4.230 -5.955 5.559 1.00 85.06 111 ARG A O 1
ATOM 795 N N . ALA A 1 112 ? 5.899 -4.541 5.062 1.00 77.81 112 ALA A N 1
ATOM 796 C CA . ALA A 1 112 ? 6.210 -4.239 6.450 1.00 77.81 112 ALA A CA 1
ATOM 797 C C . ALA A 1 112 ? 5.028 -3.542 7.147 1.00 77.81 112 ALA A C 1
ATOM 799 O O . ALA A 1 112 ? 4.665 -3.936 8.254 1.00 77.81 112 ALA A O 1
ATOM 800 N N . LEU A 1 113 ? 4.372 -2.589 6.475 1.00 76.56 113 LEU A N 1
ATOM 801 C CA . LEU A 1 113 ? 3.183 -1.900 6.987 1.00 76.56 113 LEU A CA 1
ATOM 802 C C . LEU A 1 113 ? 2.001 -2.859 7.153 1.00 76.56 113 LEU A C 1
ATOM 804 O O . LEU A 1 113 ? 1.420 -2.927 8.235 1.00 76.56 113 LEU A O 1
ATOM 808 N N . ALA A 1 114 ? 1.679 -3.627 6.109 1.00 83.62 114 ALA A N 1
ATOM 809 C CA . ALA A 1 114 ? 0.526 -4.519 6.108 1.00 83.62 114 ALA A CA 1
ATOM 810 C C . ALA A 1 114 ? 0.650 -5.620 7.163 1.00 83.62 114 ALA A C 1
ATOM 812 O O . ALA A 1 114 ? -0.279 -5.839 7.936 1.00 83.62 114 ALA A O 1
ATOM 813 N N . PHE A 1 115 ? 1.815 -6.269 7.250 1.00 83.25 115 PHE A N 1
ATOM 814 C CA . PHE A 1 115 ? 2.030 -7.367 8.192 1.00 83.25 1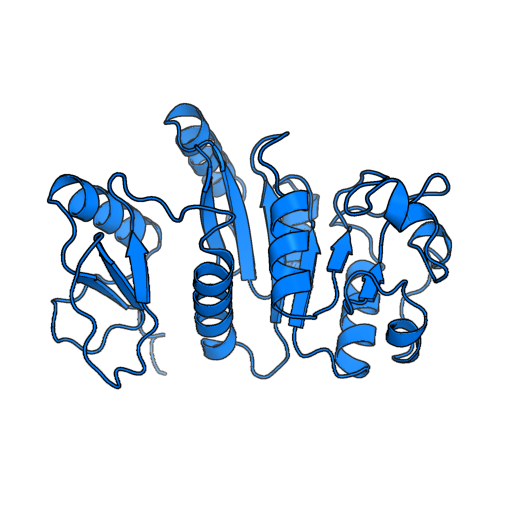15 PHE A CA 1
ATOM 815 C C . PHE A 1 115 ? 2.127 -6.874 9.635 1.00 83.25 115 PHE A C 1
ATOM 817 O O . PHE A 1 115 ? 1.586 -7.513 10.533 1.00 83.25 115 PHE A O 1
ATOM 824 N N . SER A 1 116 ? 2.748 -5.712 9.870 1.00 73.81 116 SER A N 1
ATOM 825 C CA . SER A 1 116 ? 2.782 -5.118 11.214 1.00 73.81 116 SER A CA 1
ATOM 826 C C . SER A 1 116 ? 1.388 -4.714 11.695 1.00 73.81 116 SER A C 1
ATOM 828 O O . SER A 1 116 ? 1.102 -4.795 12.885 1.00 73.81 116 SER A O 1
ATOM 830 N N . ALA A 1 117 ? 0.513 -4.294 10.777 1.00 74.56 117 ALA A N 1
ATOM 831 C CA . ALA A 1 117 ? -0.868 -3.933 11.080 1.00 74.56 117 ALA A CA 1
ATOM 832 C C . ALA A 1 117 ? -1.862 -5.101 10.945 1.00 74.56 117 ALA A C 1
ATOM 834 O O . ALA A 1 117 ? -3.046 -4.895 11.205 1.00 74.56 117 ALA A O 1
ATOM 835 N N . SER A 1 118 ? -1.398 -6.291 10.536 1.00 82.88 118 SER A N 1
ATOM 836 C CA . SER A 1 118 ? -2.233 -7.463 10.221 1.00 82.88 118 SER A CA 1
ATOM 837 C C . SER A 1 118 ? -3.438 -7.117 9.335 1.00 82.88 118 SER A C 1
ATOM 839 O O . SER A 1 118 ? -4.555 -7.571 9.572 1.00 82.88 118 SER A O 1
ATOM 841 N N . CYS A 1 119 ? -3.225 -6.264 8.332 1.00 87.44 119 CYS A N 1
ATOM 842 C CA . CYS A 1 119 ? -4.270 -5.824 7.413 1.00 87.44 119 CYS A CA 1
ATOM 843 C C . CYS A 1 119 ? -4.023 -6.335 5.985 1.00 87.44 119 CYS A C 1
ATOM 845 O O . CYS A 1 119 ? -2.906 -6.779 5.685 1.00 87.44 119 CYS A O 1
ATOM 847 N N . PRO A 1 120 ? -5.045 -6.297 5.109 1.00 95.94 120 PRO A N 1
ATOM 848 C CA . PRO A 1 120 ? -4.892 -6.644 3.706 1.00 95.94 120 PRO A CA 1
ATOM 849 C C . PRO A 1 120 ? -3.772 -5.877 2.998 1.00 95.94 120 PRO A C 1
ATOM 851 O O . PRO A 1 120 ? -3.642 -4.658 3.150 1.00 95.94 120 PRO A O 1
ATOM 854 N N . LEU A 1 121 ? -3.005 -6.605 2.187 1.00 96.06 121 LEU A N 1
ATOM 855 C CA . LEU A 1 121 ? -2.008 -6.077 1.260 1.00 96.06 121 LEU A CA 1
ATOM 856 C C . LEU A 1 121 ? -2.461 -6.327 -0.178 1.00 96.06 121 LEU A C 1
ATOM 858 O O . LEU A 1 121 ? -2.631 -7.476 -0.585 1.00 96.06 121 LEU A O 1
ATOM 862 N N . ILE A 1 122 ? -2.613 -5.257 -0.950 1.00 97.44 122 ILE A N 1
ATOM 863 C CA . ILE A 1 122 ? -3.047 -5.306 -2.344 1.00 97.44 122 ILE A CA 1
ATOM 864 C C . ILE A 1 122 ? -1.898 -4.853 -3.234 1.00 97.44 122 ILE A C 1
ATOM 866 O O . ILE A 1 122 ? -1.403 -3.738 -3.103 1.00 97.44 122 ILE A O 1
ATOM 870 N N . ASP A 1 123 ? -1.460 -5.723 -4.132 1.00 96.69 123 ASP A N 1
ATOM 871 C CA . ASP A 1 123 ? -0.414 -5.416 -5.101 1.00 96.69 123 ASP A CA 1
ATOM 872 C C . ASP A 1 123 ? -1.020 -4.881 -6.390 1.00 96.69 123 ASP A C 1
ATOM 874 O O . ASP A 1 123 ? -1.513 -5.646 -7.213 1.00 96.69 123 ASP A O 1
ATOM 878 N N . ALA A 1 124 ? -0.986 -3.568 -6.558 1.00 97.00 124 ALA A N 1
ATOM 879 C CA . ALA A 1 124 ? -1.399 -2.873 -7.768 1.00 97.00 124 ALA A CA 1
ATOM 880 C C . ALA A 1 124 ? -0.177 -2.223 -8.444 1.00 97.00 124 ALA A C 1
ATOM 882 O O . ALA A 1 124 ? -0.261 -1.146 -9.036 1.00 97.00 124 ALA A O 1
ATOM 883 N N . SER A 1 125 ? 0.999 -2.845 -8.315 1.00 94.56 125 SER A N 1
ATOM 884 C CA . SER A 1 125 ? 2.258 -2.268 -8.789 1.00 94.56 125 SER A CA 1
ATOM 885 C C . SER A 1 125 ? 2.464 -2.413 -10.299 1.00 94.56 125 SER A C 1
ATOM 887 O O . SER A 1 125 ? 3.408 -1.835 -10.846 1.00 94.56 125 SER A O 1
ATOM 889 N N . GLY A 1 126 ? 1.621 -3.200 -10.978 1.00 91.75 126 GLY A N 1
ATOM 890 C CA . GLY A 1 126 ? 1.771 -3.556 -12.390 1.00 91.75 126 GLY A CA 1
ATOM 891 C C . GLY A 1 126 ? 2.893 -4.562 -12.666 1.00 91.75 126 GLY A C 1
ATOM 892 O O . GLY A 1 126 ? 3.284 -4.727 -13.819 1.00 91.75 126 GLY A O 1
ATOM 893 N N . HIS A 1 127 ? 3.439 -5.211 -11.631 1.00 84.25 127 HIS A N 1
ATOM 894 C CA . HIS A 1 127 ? 4.521 -6.187 -11.754 1.00 84.25 127 HIS A CA 1
ATOM 895 C C . HIS A 1 127 ? 4.192 -7.471 -10.984 1.00 84.25 127 HIS A C 1
ATOM 897 O O . HIS A 1 127 ? 3.655 -7.428 -9.883 1.00 84.25 127 HIS A O 1
ATOM 903 N N . ALA A 1 128 ? 4.584 -8.626 -11.529 1.00 74.56 128 ALA A N 1
ATOM 904 C CA . ALA A 1 128 ? 4.543 -9.918 -10.841 1.00 74.56 128 ALA A CA 1
ATOM 905 C C . ALA A 1 128 ? 5.960 -10.523 -10.775 1.00 74.56 128 ALA A C 1
ATOM 907 O O . ALA A 1 128 ? 6.704 -10.415 -11.750 1.00 74.56 128 ALA A O 1
ATOM 908 N N . PRO A 1 129 ? 6.367 -11.155 -9.655 1.00 61.34 129 PRO A N 1
ATOM 909 C CA . PRO A 1 129 ? 5.553 -11.508 -8.486 1.00 61.34 129 PRO A CA 1
ATOM 910 C C . PRO A 1 129 ? 5.326 -10.363 -7.477 1.00 61.34 129 PRO A C 1
ATOM 912 O O . PRO A 1 129 ? 4.730 -10.615 -6.433 1.00 61.34 129 PRO A O 1
ATOM 915 N N . GLY A 1 130 ? 5.782 -9.138 -7.776 1.00 78.25 130 GLY A N 1
ATOM 916 C CA . GLY A 1 130 ? 5.453 -7.921 -7.022 1.00 78.25 130 GLY A CA 1
ATOM 917 C C . GLY A 1 130 ? 5.651 -8.083 -5.513 1.00 78.25 130 GLY A C 1
ATOM 918 O O . GLY A 1 130 ? 6.779 -8.280 -5.050 1.00 78.25 130 GLY A O 1
ATOM 919 N N . VAL A 1 131 ? 4.564 -8.047 -4.734 1.00 81.81 131 VAL A N 1
ATOM 920 C CA . VAL A 1 131 ? 4.609 -8.190 -3.262 1.00 81.81 131 VAL A CA 1
ATOM 921 C C . VAL A 1 131 ? 4.925 -9.597 -2.755 1.00 81.81 131 VAL A C 1
ATOM 923 O O . VAL A 1 131 ? 5.293 -9.738 -1.585 1.00 81.81 131 VAL A O 1
ATOM 926 N N . LEU A 1 132 ? 4.810 -10.644 -3.573 1.00 83.62 132 LEU A N 1
ATOM 927 C CA . LEU A 1 132 ? 5.033 -12.033 -3.161 1.00 83.62 132 LEU A CA 1
ATOM 928 C C . LEU A 1 132 ? 6.522 -12.403 -3.208 1.00 83.62 132 LEU A C 1
ATOM 930 O O . LEU A 1 132 ? 7.220 -12.135 -4.184 1.00 83.62 132 LEU A O 1
ATOM 934 N N . ARG A 1 133 ? 7.027 -13.089 -2.169 1.00 80.19 133 ARG A N 1
ATOM 935 C CA . ARG A 1 133 ? 8.309 -13.818 -2.292 1.00 80.19 133 ARG A CA 1
ATOM 936 C C . ARG A 1 133 ? 8.092 -15.105 -3.088 1.00 80.19 133 ARG A C 1
ATOM 938 O O . ARG A 1 133 ? 6.976 -15.621 -3.098 1.00 80.19 133 ARG A O 1
ATOM 945 N N . PRO A 1 134 ? 9.160 -15.716 -3.630 1.00 76.38 134 PRO A N 1
ATOM 946 C CA . PRO A 1 134 ? 9.074 -17.047 -4.231 1.00 76.38 134 PRO A CA 1
ATOM 947 C C . PRO A 1 134 ? 8.403 -18.100 -3.328 1.00 76.38 134 PRO A C 1
ATOM 949 O O . PRO A 1 134 ? 7.640 -18.928 -3.816 1.00 76.38 134 PRO A O 1
ATOM 952 N N . SER A 1 135 ? 8.626 -18.039 -2.009 1.00 75.31 135 SER A N 1
ATOM 953 C CA . SER A 1 135 ? 7.958 -18.904 -1.023 1.00 75.31 135 SER A CA 1
ATOM 954 C C . SER A 1 135 ? 6.453 -18.651 -0.907 1.00 75.31 135 SER A C 1
ATOM 956 O O . SER A 1 135 ? 5.688 -19.577 -0.657 1.00 75.31 135 SER A O 1
ATOM 958 N N . ASP A 1 136 ? 6.028 -17.403 -1.104 1.00 80.00 136 ASP A N 1
ATOM 959 C CA . ASP A 1 136 ? 4.649 -16.947 -0.914 1.00 80.00 136 ASP A CA 1
ATOM 960 C C . ASP A 1 136 ? 3.770 -17.278 -2.134 1.00 80.00 136 ASP A C 1
ATOM 962 O O . ASP A 1 136 ? 2.555 -17.444 -2.017 1.00 80.00 136 ASP A O 1
ATOM 966 N N . GLY A 1 137 ? 4.388 -17.416 -3.314 1.00 71.81 137 GLY A N 1
ATOM 967 C CA . GLY A 1 137 ? 3.709 -17.739 -4.575 1.00 71.81 137 GLY A CA 1
ATOM 968 C C . GLY A 1 137 ? 3.070 -19.132 -4.619 1.00 71.81 137 GLY A C 1
ATOM 969 O O . GLY A 1 137 ? 2.299 -19.415 -5.529 1.00 71.81 137 GLY A O 1
ATOM 970 N N . ARG A 1 138 ? 3.363 -19.996 -3.637 1.00 78.00 138 ARG A N 1
ATOM 971 C CA . ARG A 1 138 ? 2.726 -21.315 -3.476 1.00 78.00 138 ARG A CA 1
ATOM 972 C C . ARG A 1 138 ? 1.527 -21.304 -2.529 1.00 78.00 138 ARG A C 1
ATOM 974 O O . ARG A 1 13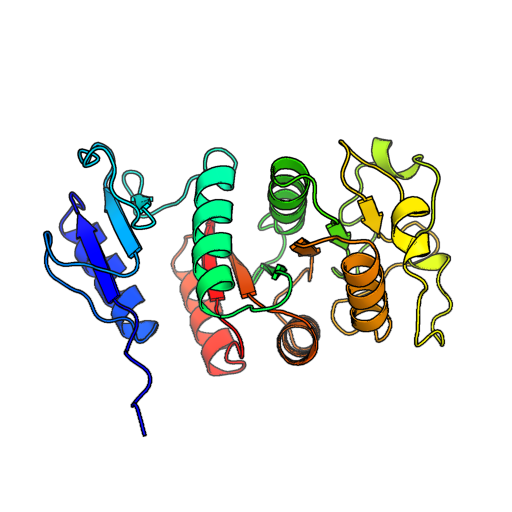8 ? 0.840 -22.316 -2.439 1.00 78.00 138 ARG A O 1
ATOM 981 N N . ALA A 1 139 ? 1.286 -20.203 -1.813 1.00 84.19 139 ALA A N 1
ATOM 982 C CA . ALA A 1 139 ? 0.148 -20.114 -0.907 1.00 84.19 139 ALA A CA 1
ATOM 983 C C . ALA A 1 139 ? -1.168 -20.226 -1.707 1.00 84.19 139 ALA A C 1
ATOM 985 O O . ALA A 1 139 ? -1.308 -19.520 -2.716 1.00 84.19 139 ALA A O 1
ATOM 986 N N . PRO A 1 140 ? -2.104 -21.101 -1.292 1.00 88.50 140 PRO A N 1
ATOM 987 C CA . PRO A 1 140 ? -3.385 -21.259 -1.968 1.00 88.50 140 PRO A CA 1
ATOM 988 C C . PRO A 1 140 ? -4.261 -20.018 -1.768 1.00 88.50 140 PRO A C 1
ATOM 990 O O . PRO A 1 140 ? -4.154 -19.334 -0.750 1.00 88.50 140 PRO A O 1
ATOM 993 N N . GLY A 1 141 ? -5.133 -19.755 -2.738 1.00 93.31 141 GLY A N 1
ATOM 994 C CA . GLY A 1 141 ? -6.115 -18.674 -2.698 1.00 93.31 141 GLY A CA 1
ATOM 995 C C . GLY A 1 141 ? -6.145 -17.848 -3.982 1.00 93.31 141 GLY A C 1
ATOM 996 O O . GLY A 1 141 ? -5.327 -18.035 -4.885 1.00 93.31 141 GLY A O 1
ATOM 997 N N . VAL A 1 142 ? -7.110 -16.935 -4.035 1.00 95.31 142 VAL A N 1
ATOM 998 C CA . VAL A 1 142 ? -7.422 -16.078 -5.183 1.00 95.31 142 VAL A CA 1
ATOM 999 C C . VAL A 1 142 ? -6.297 -15.075 -5.464 1.00 95.31 142 VAL A C 1
ATOM 1001 O O . VAL A 1 142 ? -5.776 -14.416 -4.559 1.00 95.31 142 VAL A O 1
ATOM 1004 N N . ARG A 1 143 ? -5.926 -14.946 -6.739 1.00 94.75 143 ARG A N 1
ATOM 1005 C CA . ARG A 1 143 ? -4.961 -13.971 -7.272 1.00 94.75 143 ARG A CA 1
ATOM 1006 C C . ARG A 1 143 ? -5.652 -13.003 -8.230 1.00 94.75 143 ARG A C 1
ATOM 1008 O O . ARG A 1 143 ? -6.785 -13.229 -8.641 1.00 94.75 143 ARG A O 1
ATOM 1015 N N . TRP A 1 144 ? -4.948 -11.955 -8.664 1.00 96.00 144 TRP A N 1
ATOM 1016 C CA . TRP A 1 144 ? -5.489 -11.017 -9.663 1.00 96.00 144 TRP A CA 1
ATOM 1017 C C . TRP A 1 144 ? -5.949 -11.688 -10.959 1.00 96.00 144 TRP A C 1
ATOM 1019 O O . TRP A 1 144 ? -6.913 -11.239 -11.571 1.00 96.00 144 TRP A O 1
ATOM 1029 N N . ALA A 1 145 ? -5.261 -12.753 -11.372 1.00 94.31 145 ALA A N 1
ATOM 1030 C CA . ALA A 1 145 ? -5.599 -13.510 -12.572 1.00 94.31 145 ALA A CA 1
ATOM 1031 C C . ALA A 1 145 ? -6.862 -14.380 -12.421 1.00 94.31 145 ALA A C 1
ATOM 1033 O O . ALA A 1 145 ? -7.381 -14.856 -13.423 1.00 94.31 145 ALA A O 1
ATOM 1034 N N . ASP A 1 146 ? -7.332 -14.602 -11.190 1.00 95.62 146 ASP A N 1
ATOM 1035 C CA . ASP A 1 146 ? -8.545 -15.374 -10.902 1.00 95.62 146 ASP A CA 1
ATOM 1036 C C . ASP A 1 146 ? -9.800 -14.486 -10.842 1.00 95.62 146 ASP A C 1
ATOM 1038 O O . ASP A 1 146 ? -10.916 -14.997 -10.841 1.00 95.62 146 ASP A O 1
ATOM 1042 N N . LEU A 1 147 ? -9.628 -13.161 -10.778 1.00 96.56 147 LEU A N 1
ATOM 1043 C CA . LEU A 1 147 ? -10.731 -12.203 -10.788 1.00 96.56 147 LEU A CA 1
ATOM 1044 C C . LEU A 1 147 ? -11.097 -11.850 -12.229 1.00 96.56 147 LEU A C 1
ATOM 1046 O O . LEU A 1 147 ? -10.223 -11.449 -13.001 1.00 96.56 147 LEU A O 1
ATOM 1050 N N . ASP A 1 148 ? -12.380 -11.919 -12.573 1.00 94.19 148 ASP A N 1
ATOM 1051 C CA . ASP A 1 148 ? -12.857 -11.459 -13.877 1.00 94.19 148 ASP A CA 1
ATOM 1052 C C . ASP A 1 148 ? -12.589 -9.950 -14.031 1.00 94.19 148 ASP A C 1
ATOM 1054 O O . ASP A 1 148 ? -12.897 -9.148 -13.149 1.00 94.19 148 ASP A O 1
ATOM 1058 N N . ALA A 1 149 ? -11.962 -9.571 -15.147 1.00 88.38 149 ALA A N 1
ATOM 1059 C CA . ALA A 1 149 ? -11.634 -8.192 -15.496 1.00 88.38 149 ALA A CA 1
ATOM 1060 C C . ALA A 1 149 ? -12.876 -7.296 -15.647 1.00 88.38 149 ALA A C 1
ATOM 1062 O O . ALA A 1 149 ? -12.770 -6.084 -15.461 1.00 88.38 149 ALA A O 1
ATOM 1063 N N . ALA A 1 150 ? -14.030 -7.882 -15.981 1.00 90.38 150 ALA A N 1
ATOM 1064 C CA . ALA A 1 150 ? -15.306 -7.185 -16.102 1.00 90.38 150 ALA A CA 1
ATOM 1065 C C . ALA A 1 150 ? -16.080 -7.103 -14.776 1.00 90.38 150 ALA A C 1
ATOM 1067 O O . ALA A 1 150 ? -17.079 -6.388 -14.707 1.00 90.38 150 ALA A O 1
ATOM 1068 N N . GLU A 1 151 ? -15.638 -7.808 -13.730 1.00 92.81 151 GLU A N 1
ATOM 1069 C CA . GLU A 1 151 ? -16.333 -7.836 -12.446 1.00 92.81 151 GLU A CA 1
ATOM 1070 C C . GLU A 1 151 ? -16.245 -6.472 -11.756 1.00 92.81 151 GLU A C 1
ATOM 1072 O O . GLU A 1 151 ? -15.170 -5.979 -11.400 1.00 92.81 151 GLU A O 1
ATOM 1077 N N . THR A 1 152 ? -17.405 -5.857 -11.542 1.00 92.94 152 THR A N 1
ATOM 1078 C CA . THR A 1 152 ? -17.516 -4.545 -10.896 1.00 92.94 152 THR A CA 1
ATOM 1079 C C . THR A 1 152 ? -17.881 -4.647 -9.420 1.00 92.94 152 THR A C 1
ATOM 1081 O O . THR A 1 152 ? -17.997 -3.624 -8.743 1.00 92.94 152 THR A O 1
ATOM 1084 N N . THR A 1 153 ? -18.123 -5.847 -8.886 1.00 94.75 153 THR A N 1
ATOM 1085 C CA . THR A 1 153 ? -18.522 -6.041 -7.488 1.00 94.75 153 THR A CA 1
ATOM 1086 C C . THR A 1 153 ? -18.006 -7.369 -6.949 1.00 94.75 153 THR A C 1
ATOM 1088 O O . THR A 1 153 ? -18.187 -8.413 -7.551 1.00 94.75 153 THR A O 1
ATOM 1091 N N . PHE A 1 154 ? -17.410 -7.350 -5.757 1.00 96.81 154 PHE A N 1
ATOM 1092 C CA . PHE A 1 154 ? -16.974 -8.568 -5.078 1.00 96.81 154 PHE A CA 1
ATOM 1093 C C . PHE A 1 154 ? -17.689 -8.716 -3.736 1.00 96.81 154 PHE A C 1
ATOM 1095 O O . PHE A 1 154 ? -17.951 -7.736 -3.037 1.00 96.81 154 PHE A O 1
ATOM 1102 N N . LEU A 1 155 ? -18.005 -9.956 -3.363 1.00 96.62 155 LEU A N 1
ATOM 1103 C CA . LEU A 1 155 ? -18.608 -10.253 -2.066 1.00 96.62 155 LEU A CA 1
ATOM 1104 C C . LEU A 1 155 ? -17.567 -10.131 -0.941 1.00 96.62 155 LEU A C 1
ATOM 1106 O O . LEU A 1 155 ? -16.403 -10.474 -1.162 1.00 96.62 155 LEU A O 1
ATOM 1110 N N . PRO A 1 156 ? -17.971 -9.779 0.296 1.00 96.00 156 PRO A N 1
ATOM 1111 C CA . PRO A 1 156 ? -17.075 -9.780 1.458 1.00 96.00 156 PRO A CA 1
ATOM 1112 C C . PRO A 1 156 ? -16.333 -11.108 1.688 1.00 96.00 156 PRO A C 1
ATOM 1114 O O . PRO A 1 156 ? -15.222 -11.124 2.212 1.00 96.00 156 PRO A O 1
ATOM 1117 N N . ALA A 1 157 ? -16.908 -12.227 1.234 1.00 95.25 157 ALA A N 1
ATOM 1118 C CA . ALA A 1 157 ? -16.272 -13.544 1.264 1.00 95.25 157 ALA A CA 1
ATOM 1119 C C . ALA A 1 157 ? -14.936 -13.607 0.496 1.00 95.25 157 ALA A C 1
ATOM 1121 O O . ALA A 1 157 ? -14.123 -14.479 0.786 1.00 95.25 157 ALA A O 1
ATOM 1122 N N . LEU A 1 158 ? -14.661 -12.671 -0.423 1.00 96.44 158 LEU A N 1
ATOM 1123 C CA . LEU A 1 158 ? -13.363 -12.565 -1.093 1.00 96.44 158 LEU A CA 1
ATOM 1124 C C . LEU A 1 158 ? -12.211 -12.485 -0.079 1.00 96.44 158 LEU A C 1
ATOM 1126 O O . LEU A 1 158 ? -11.163 -13.086 -0.297 1.00 96.44 158 LEU A O 1
ATOM 1130 N N . ALA A 1 159 ? -12.409 -11.807 1.057 1.00 94.00 159 ALA A N 1
ATOM 1131 C CA . ALA A 1 159 ? -11.371 -11.622 2.069 1.00 94.00 159 ALA A CA 1
ATOM 1132 C C . ALA A 1 159 ? -10.804 -12.948 2.608 1.00 94.00 159 ALA A C 1
ATOM 1134 O O . ALA A 1 159 ? -9.597 -13.048 2.823 1.00 94.00 159 ALA A O 1
ATOM 1135 N N . SER A 1 160 ? -11.649 -13.969 2.798 1.00 94.62 160 SER A N 1
ATOM 1136 C CA . SER A 1 160 ? -11.227 -15.293 3.280 1.00 94.62 160 SER A CA 1
ATOM 1137 C C . SER A 1 160 ? -10.695 -16.203 2.170 1.00 94.62 160 SER A C 1
ATOM 1139 O O . SER A 1 160 ? -10.086 -17.231 2.461 1.00 94.62 160 SER A O 1
ATOM 1141 N N . GLN A 1 161 ? -10.900 -15.825 0.908 1.00 96.50 161 GLN A N 1
ATOM 1142 C CA . GLN A 1 161 ? -10.380 -16.530 -0.263 1.00 96.50 161 GLN A CA 1
ATOM 1143 C C . GLN A 1 161 ? -8.989 -16.036 -0.671 1.00 96.50 161 GLN A C 1
ATOM 1145 O O . GLN A 1 161 ? -8.299 -16.711 -1.440 1.00 96.50 161 GLN A O 1
ATOM 1150 N N . LEU A 1 162 ? -8.565 -14.870 -0.173 1.00 96.31 162 LEU A N 1
ATOM 1151 C CA . LEU A 1 162 ? -7.224 -14.363 -0.413 1.00 96.31 162 LEU A CA 1
ATOM 1152 C C . LEU A 1 162 ? -6.173 -15.211 0.327 1.00 96.31 162 LEU A C 1
ATOM 1154 O O . LEU A 1 162 ? -6.367 -15.587 1.485 1.00 96.31 162 LEU A O 1
ATOM 1158 N N . PRO A 1 163 ? -5.011 -15.446 -0.297 1.00 95.12 163 PRO A N 1
ATOM 1159 C CA . PRO A 1 163 ? -3.853 -16.044 0.350 1.00 95.12 163 PRO A CA 1
ATOM 1160 C C . PRO A 1 163 ? -3.472 -15.297 1.630 1.00 95.12 163 PRO A C 1
ATOM 1162 O O . PRO A 1 163 ? -3.257 -14.085 1.612 1.00 95.12 163 PRO A O 1
ATOM 1165 N N . SER A 1 164 ? -3.344 -16.027 2.739 1.00 93.38 164 SER A N 1
ATOM 1166 C CA . SER A 1 164 ? -2.903 -15.462 4.016 1.00 93.38 164 SER A CA 1
ATOM 1167 C C . SER A 1 164 ? -1.388 -15.585 4.163 1.00 93.38 164 SER A C 1
ATOM 1169 O O . SER A 1 164 ? -0.837 -16.687 4.202 1.00 93.38 164 SER A O 1
ATOM 1171 N N . ILE A 1 165 ? -0.697 -14.449 4.246 1.00 91.12 165 ILE A N 1
ATOM 1172 C CA . ILE A 1 165 ? 0.756 -14.374 4.426 1.00 91.12 165 ILE A CA 1
ATOM 1173 C C . ILE A 1 165 ? 1.020 -13.619 5.720 1.00 91.12 165 ILE A C 1
ATOM 1175 O O . ILE A 1 165 ? 0.679 -12.446 5.836 1.00 91.12 165 ILE A O 1
ATOM 1179 N N . ARG A 1 166 ? 1.649 -14.287 6.697 1.00 86.56 166 ARG A N 1
ATOM 1180 C CA . ARG A 1 166 ? 1.886 -13.722 8.041 1.00 86.56 166 ARG A CA 1
ATOM 1181 C C . ARG A 1 166 ? 0.606 -13.139 8.663 1.00 86.56 166 ARG A C 1
ATOM 1183 O O . ARG A 1 166 ? 0.637 -12.052 9.227 1.00 86.56 166 ARG A O 1
ATOM 1190 N N . SER A 1 167 ? -0.505 -13.860 8.514 1.00 87.12 167 SER A N 1
ATOM 1191 C CA . SER A 1 167 ? -1.842 -13.474 8.991 1.00 87.12 167 SER A CA 1
ATOM 1192 C C . SER A 1 167 ? -2.495 -12.285 8.274 1.00 87.12 167 SER A C 1
ATOM 1194 O O . SER A 1 167 ? -3.614 -11.922 8.623 1.00 87.12 167 SER A O 1
ATOM 1196 N N . SER A 1 168 ? -1.859 -11.711 7.250 1.00 90.75 168 SER A N 1
ATOM 1197 C CA . SER A 1 168 ? -2.472 -10.698 6.386 1.00 90.75 168 SER A CA 1
ATOM 1198 C C . SER A 1 168 ? -3.041 -11.334 5.115 1.00 90.75 168 SER A C 1
ATOM 1200 O O . SER A 1 168 ? -2.321 -12.087 4.454 1.00 90.75 168 SER A O 1
ATOM 1202 N N . PRO A 1 169 ? -4.281 -11.004 4.714 1.00 95.88 169 PRO A N 1
ATOM 1203 C CA . PRO A 1 169 ? -4.791 -11.316 3.380 1.00 95.88 169 PRO A CA 1
ATOM 1204 C C . PRO A 1 169 ? -3.959 -10.599 2.311 1.00 95.88 169 PRO A C 1
ATOM 1206 O O . PRO A 1 169 ? -3.684 -9.405 2.446 1.00 95.88 169 PRO A O 1
ATOM 1209 N N . VAL A 1 170 ? -3.551 -11.294 1.250 1.00 96.38 170 VAL A N 1
ATOM 1210 C CA . VAL A 1 170 ? -2.732 -10.705 0.182 1.00 96.38 170 VAL A CA 1
ATOM 1211 C C . VAL A 1 170 ? -3.327 -10.993 -1.186 1.00 96.38 170 VAL A C 1
ATOM 1213 O O . VAL A 1 170 ? -3.324 -12.139 -1.636 1.00 96.38 170 VAL A O 1
ATOM 1216 N N . LEU A 1 171 ? -3.760 -9.940 -1.880 1.00 97.00 171 LEU A N 1
ATOM 1217 C CA . LEU A 1 171 ? -4.116 -10.016 -3.293 1.00 97.00 171 LEU A CA 1
ATOM 1218 C C . LEU A 1 171 ? -2.924 -9.560 -4.128 1.00 97.00 171 LEU A C 1
ATOM 1220 O O . LEU A 1 171 ? -2.475 -8.420 -4.017 1.00 97.00 171 LEU A O 1
ATOM 1224 N N . ALA A 1 172 ? -2.406 -10.464 -4.953 1.00 95.38 172 ALA A N 1
ATOM 1225 C CA . ALA A 1 172 ? -1.239 -10.194 -5.773 1.00 95.38 172 ALA A CA 1
ATOM 1226 C C . ALA A 1 172 ? -1.285 -10.911 -7.115 1.00 95.38 172 ALA A C 1
ATOM 1228 O O . ALA A 1 172 ? -2.081 -11.832 -7.320 1.00 95.38 172 ALA A O 1
ATOM 1229 N N . GLY A 1 173 ? -0.433 -10.447 -8.029 1.00 91.50 173 GLY A N 1
ATOM 1230 C CA . GLY A 1 173 ? -0.254 -11.058 -9.334 1.00 91.50 173 GLY A CA 1
ATOM 1231 C C . GLY A 1 173 ? 0.612 -12.311 -9.264 1.00 91.50 173 GLY A C 1
ATOM 1232 O O . GLY A 1 173 ? 1.393 -12.511 -8.332 1.00 91.50 173 GLY A O 1
ATOM 1233 N N . ASP A 1 174 ? 0.493 -13.149 -10.283 1.00 89.38 174 ASP A N 1
ATOM 1234 C CA . ASP A 1 174 ? 1.372 -14.291 -10.506 1.00 89.38 174 ASP A CA 1
ATOM 1235 C C . ASP A 1 174 ? 1.728 -14.402 -12.000 1.00 89.38 174 ASP A C 1
ATOM 1237 O O . ASP A 1 174 ? 1.502 -13.479 -12.781 1.00 89.38 174 ASP A O 1
ATOM 1241 N N . ARG A 1 175 ? 2.307 -15.534 -12.415 1.00 87.00 175 ARG A N 1
ATOM 1242 C CA . ARG A 1 175 ? 2.693 -15.797 -13.814 1.00 87.00 175 ARG A CA 1
ATOM 1243 C C . ARG A 1 175 ? 1.542 -15.704 -14.828 1.00 87.00 175 ARG A C 1
ATOM 1245 O O . ARG A 1 175 ? 1.812 -15.660 -16.022 1.00 87.00 175 ARG A O 1
ATOM 1252 N N . ARG A 1 176 ? 0.284 -15.745 -14.379 1.00 90.38 176 ARG A N 1
ATOM 1253 C CA . ARG A 1 176 ? -0.918 -15.655 -15.219 1.00 90.38 176 ARG A CA 1
ATOM 1254 C C . ARG A 1 176 ? -1.359 -14.207 -15.437 1.00 90.38 176 ARG A C 1
ATOM 1256 O O . ARG A 1 176 ? -2.058 -13.943 -16.405 1.00 90.38 176 ARG A O 1
ATOM 1263 N N . GLY A 1 177 ? -0.957 -13.282 -14.563 1.00 90.38 177 GLY A N 1
ATOM 1264 C CA . GLY A 1 177 ? -1.316 -11.870 -14.676 1.00 90.38 177 GLY A CA 1
ATOM 1265 C C . GLY A 1 177 ? -1.184 -11.091 -13.369 1.00 90.38 177 GLY A C 1
ATOM 1266 O O . GLY A 1 177 ? -1.087 -11.661 -12.280 1.00 90.38 177 GLY A O 1
ATOM 1267 N N . CYS A 1 178 ? -1.200 -9.766 -13.489 1.00 93.31 178 CYS A N 1
ATOM 1268 C CA . CYS A 1 178 ? -1.170 -8.810 -12.382 1.00 93.31 178 CYS A CA 1
ATOM 1269 C C . CYS A 1 178 ? -2.107 -7.626 -12.664 1.00 93.31 178 CYS A C 1
ATOM 1271 O O . CYS A 1 178 ? -2.702 -7.556 -13.739 1.00 93.31 178 CYS A O 1
ATOM 1273 N N . ALA A 1 179 ? -2.236 -6.727 -11.690 1.00 95.38 179 ALA A N 1
ATOM 1274 C CA . ALA A 1 179 ? -2.985 -5.482 -11.801 1.00 95.38 179 ALA A CA 1
ATOM 1275 C C . ALA A 1 179 ? -2.056 -4.289 -11.549 1.00 95.38 179 ALA A C 1
ATOM 1277 O O . ALA A 1 179 ? -1.073 -4.399 -10.808 1.00 95.38 179 ALA A O 1
ATOM 1278 N N . ASP A 1 180 ? -2.380 -3.148 -12.152 1.00 96.25 180 ASP A N 1
ATOM 1279 C CA . ASP A 1 180 ? -1.747 -1.868 -11.846 1.00 96.25 180 ASP A CA 1
ATOM 1280 C C . ASP A 1 180 ? -2.702 -0.940 -11.078 1.00 96.25 180 ASP A C 1
ATOM 1282 O O . ASP A 1 180 ? -3.871 -1.257 -10.859 1.00 96.25 180 ASP A O 1
ATOM 1286 N N . ALA A 1 181 ? -2.208 0.215 -10.633 1.00 96.38 181 ALA A N 1
ATOM 1287 C CA . ALA A 1 181 ? -2.978 1.144 -9.809 1.00 96.38 181 ALA A CA 1
ATOM 1288 C C . ALA A 1 181 ? -4.192 1.769 -10.530 1.00 96.38 181 ALA A C 1
ATOM 1290 O O . ALA A 1 181 ? -5.036 2.380 -9.881 1.00 96.38 181 ALA A O 1
ATOM 1291 N N . ALA A 1 182 ? -4.307 1.633 -11.852 1.00 95.81 182 ALA A N 1
ATOM 1292 C CA . ALA A 1 182 ? -5.478 2.055 -12.614 1.00 95.81 182 ALA A CA 1
ATOM 1293 C C . ALA A 1 182 ? -6.446 0.901 -12.919 1.00 95.81 182 ALA A C 1
ATOM 1295 O O . ALA A 1 182 ? -7.431 1.132 -13.623 1.00 95.81 182 ALA A O 1
ATOM 1296 N N . ASP A 1 183 ? -6.191 -0.313 -12.419 1.00 96.69 183 ASP A N 1
ATOM 1297 C CA . ASP A 1 183 ? -7.070 -1.458 -12.634 1.00 96.69 183 ASP A CA 1
ATOM 1298 C C . ASP A 1 183 ? -8.475 -1.173 -12.064 1.00 96.69 183 ASP A C 1
ATOM 1300 O O . ASP A 1 183 ? -8.608 -0.838 -10.879 1.00 96.69 183 ASP A O 1
ATOM 1304 N N . PRO A 1 184 ? -9.542 -1.299 -12.878 1.00 95.50 184 PRO A N 1
ATOM 1305 C CA . PRO A 1 184 ? -10.900 -0.948 -12.464 1.00 95.50 184 PRO A CA 1
ATOM 1306 C C . PRO A 1 184 ? -11.416 -1.809 -11.304 1.00 95.50 184 PRO A C 1
ATOM 1308 O O . PRO A 1 184 ? -12.299 -1.371 -10.566 1.00 95.50 184 PRO A O 1
ATOM 1311 N N . ARG A 1 185 ? -10.845 -3.002 -11.093 1.00 97.00 185 ARG A N 1
ATOM 1312 C CA . ARG A 1 185 ? -11.227 -3.912 -10.005 1.00 97.00 185 ARG A CA 1
ATOM 1313 C C . ARG A 1 185 ? -10.696 -3.469 -8.644 1.00 97.00 185 ARG A C 1
ATOM 1315 O O . ARG A 1 185 ? -11.195 -3.944 -7.625 1.00 97.00 185 ARG A O 1
ATOM 1322 N N . LEU A 1 186 ? -9.717 -2.557 -8.589 1.00 97.06 186 LEU A N 1
ATOM 1323 C CA . LEU A 1 186 ? -9.078 -2.132 -7.339 1.00 97.06 186 LEU A CA 1
ATOM 1324 C C . LEU A 1 186 ? -10.088 -1.570 -6.325 1.00 97.06 186 LEU A C 1
ATOM 1326 O O . LEU A 1 186 ? -10.070 -1.957 -5.158 1.00 97.06 186 LEU A O 1
ATOM 1330 N N . GLY A 1 187 ? -10.994 -0.694 -6.766 1.00 95.56 187 GLY A N 1
ATOM 1331 C CA . GLY A 1 187 ? -12.053 -0.138 -5.916 1.00 95.56 187 GLY A CA 1
ATOM 1332 C C . GLY A 1 187 ? -13.014 -1.203 -5.379 1.00 95.56 187 GLY A C 1
ATOM 1333 O O . GLY A 1 187 ? -13.124 -1.335 -4.159 1.00 95.56 187 GLY A O 1
ATOM 1334 N N . PRO A 1 188 ? -13.658 -2.002 -6.252 1.00 96.81 188 PRO A N 1
ATOM 1335 C CA . PRO A 1 188 ? -14.526 -3.106 -5.846 1.00 96.81 188 PRO A CA 1
ATOM 1336 C C . PRO A 1 188 ? -13.877 -4.094 -4.867 1.00 96.81 188 PRO A C 1
ATOM 1338 O O . PRO A 1 188 ? -14.514 -4.497 -3.894 1.00 96.81 188 PRO A O 1
ATOM 1341 N N . VAL A 1 189 ? -12.603 -4.451 -5.073 1.00 97.44 189 VAL A N 1
ATOM 1342 C CA . VAL A 1 189 ? -11.851 -5.309 -4.141 1.00 97.44 189 VAL A CA 1
ATOM 1343 C C . VAL A 1 189 ? -11.719 -4.645 -2.771 1.00 97.44 189 VAL A C 1
ATOM 1345 O O . VAL A 1 189 ? -12.014 -5.271 -1.755 1.00 97.44 189 VAL A O 1
ATOM 1348 N N . LEU A 1 190 ? -11.296 -3.377 -2.719 1.00 95.81 190 LEU A N 1
ATOM 1349 C CA . LEU A 1 190 ? -11.150 -2.647 -1.456 1.00 95.81 190 LEU A CA 1
ATOM 1350 C C . LEU A 1 190 ? -12.489 -2.526 -0.714 1.00 95.81 190 LEU A C 1
ATOM 1352 O O . LEU A 1 190 ? -12.523 -2.693 0.505 1.00 95.81 190 LEU A O 1
ATOM 1356 N N . SER A 1 191 ? -13.590 -2.308 -1.437 1.00 94.38 191 SER A N 1
ATOM 1357 C CA . SER A 1 191 ? -14.940 -2.292 -0.867 1.00 94.38 191 SER A CA 1
ATOM 1358 C C . SER A 1 191 ? -15.360 -3.648 -0.295 1.00 94.38 191 SER A C 1
ATOM 1360 O O . SER A 1 191 ? -15.945 -3.691 0.785 1.00 94.38 191 SER A O 1
ATOM 1362 N N . ALA A 1 192 ? -15.034 -4.757 -0.964 1.00 96.06 192 ALA A N 1
ATOM 1363 C CA . ALA A 1 192 ? -15.320 -6.096 -0.452 1.00 96.06 192 ALA A CA 1
ATOM 1364 C C . ALA A 1 192 ? -14.539 -6.401 0.835 1.00 96.06 192 ALA A C 1
ATOM 1366 O O . ALA A 1 192 ? -15.100 -6.933 1.792 1.00 96.06 192 ALA A O 1
ATOM 1367 N N . LEU A 1 193 ? -13.261 -6.014 0.887 1.00 95.44 193 LEU A N 1
ATOM 1368 C CA . LEU A 1 193 ? -12.423 -6.175 2.079 1.00 95.44 193 LEU A CA 1
ATOM 1369 C C . LEU A 1 193 ? -12.939 -5.341 3.255 1.00 95.44 193 LEU A C 1
ATOM 1371 O O . LEU A 1 193 ? -13.014 -5.842 4.377 1.00 95.44 193 LEU A O 1
ATOM 1375 N N . GLU A 1 194 ? -13.337 -4.093 3.006 1.00 91.88 194 GLU A N 1
ATOM 1376 C CA . GLU A 1 194 ? -13.977 -3.246 4.016 1.00 91.88 194 GLU A CA 1
ATOM 1377 C C . GLU A 1 194 ? -15.293 -3.865 4.511 1.00 91.88 194 GLU A C 1
ATOM 1379 O O . GLU A 1 194 ? -15.514 -3.951 5.719 1.00 91.88 194 GLU A O 1
ATOM 1384 N N . GLY A 1 195 ? -16.124 -4.387 3.601 1.00 92.62 195 GLY A N 1
ATOM 1385 C CA . GLY A 1 195 ? -17.355 -5.112 3.935 1.00 92.62 195 GLY A CA 1
ATOM 1386 C C . GLY A 1 195 ? -17.125 -6.389 4.753 1.00 92.62 195 GLY A C 1
ATOM 1387 O O . GLY A 1 195 ? -18.009 -6.806 5.497 1.00 92.62 195 GLY A O 1
ATOM 1388 N N . ALA A 1 196 ? -15.931 -6.983 4.669 1.00 93.31 196 ALA A N 1
ATOM 1389 C CA . ALA A 1 196 ? -15.500 -8.108 5.500 1.00 93.31 196 ALA A CA 1
ATOM 1390 C C . ALA A 1 196 ? -14.952 -7.680 6.878 1.00 93.31 196 ALA A C 1
ATOM 1392 O O . ALA A 1 196 ? -14.500 -8.522 7.652 1.00 93.31 196 ALA A O 1
ATOM 1393 N N . GLY A 1 197 ? -14.973 -6.379 7.189 1.00 89.75 197 GLY A N 1
ATOM 1394 C CA . GLY A 1 197 ? -14.505 -5.817 8.456 1.00 89.75 197 GLY A CA 1
ATOM 1395 C C . GLY A 1 197 ? -13.053 -5.333 8.444 1.00 89.75 197 GLY A C 1
ATOM 1396 O O . GLY A 1 197 ? -12.525 -4.974 9.500 1.00 89.75 197 GLY A O 1
ATOM 1397 N N . ALA A 1 198 ? -12.380 -5.289 7.287 1.00 88.25 198 ALA A N 1
ATOM 1398 C CA . ALA A 1 198 ? -11.033 -4.735 7.207 1.00 88.25 198 ALA A CA 1
ATOM 1399 C C . ALA A 1 198 ? -11.070 -3.207 7.371 1.00 88.25 198 ALA A C 1
ATOM 1401 O O . ALA A 1 198 ? -11.273 -2.457 6.422 1.00 88.25 198 ALA A O 1
ATOM 1402 N N . ALA A 1 199 ? -10.807 -2.732 8.589 1.00 80.69 199 ALA A N 1
ATOM 1403 C CA . ALA A 1 199 ? -10.739 -1.301 8.887 1.00 80.69 199 ALA A CA 1
ATOM 1404 C C . ALA A 1 199 ? -9.548 -0.587 8.218 1.00 80.69 199 ALA A C 1
ATOM 1406 O O . ALA A 1 199 ? -9.454 0.639 8.278 1.00 80.69 199 ALA A O 1
ATOM 1407 N N . ARG A 1 200 ? -8.586 -1.330 7.655 1.00 84.94 200 ARG A N 1
ATOM 1408 C CA . ARG A 1 200 ? -7.371 -0.797 7.026 1.00 84.94 200 ARG A CA 1
ATOM 1409 C C . ARG A 1 200 ? -6.960 -1.677 5.854 1.00 84.94 200 ARG A C 1
ATOM 1411 O O . ARG A 1 200 ? -7.136 -2.884 5.944 1.00 84.94 200 ARG A O 1
ATOM 1418 N N . ALA A 1 201 ? -6.341 -1.105 4.830 1.00 92.31 201 ALA A N 1
ATOM 1419 C CA . ALA A 1 201 ? -5.676 -1.827 3.748 1.00 92.31 201 ALA A CA 1
ATOM 1420 C C . ALA A 1 201 ? -4.434 -1.056 3.284 1.00 92.31 201 ALA A C 1
ATOM 1422 O O . ALA A 1 201 ? -4.411 0.176 3.330 1.00 92.31 201 ALA A O 1
ATOM 1423 N N . VAL A 1 202 ? -3.408 -1.779 2.838 1.00 92.75 202 VAL A N 1
ATOM 1424 C CA . VAL A 1 202 ? -2.212 -1.208 2.207 1.00 92.75 202 VAL A CA 1
ATOM 1425 C C . VAL A 1 202 ? -2.207 -1.595 0.735 1.00 92.75 202 VAL A C 1
ATOM 1427 O O . VAL A 1 202 ? -2.356 -2.770 0.407 1.00 92.75 202 VAL A O 1
ATOM 1430 N N . VAL A 1 203 ? -2.006 -0.617 -0.143 1.00 97.25 203 VAL A N 1
ATOM 1431 C CA . VAL A 1 203 ? -1.941 -0.813 -1.593 1.00 97.25 203 VAL A CA 1
ATOM 1432 C C . VAL A 1 203 ? -0.544 -0.443 -2.087 1.00 97.25 203 VAL A C 1
ATOM 1434 O O . VAL A 1 203 ? -0.114 0.701 -1.938 1.00 97.25 203 VAL A O 1
ATOM 1437 N N . ASP A 1 204 ? 0.163 -1.409 -2.672 1.00 97.00 204 ASP A N 1
ATOM 1438 C CA . ASP A 1 204 ? 1.399 -1.160 -3.416 1.00 97.00 204 ASP A CA 1
ATOM 1439 C C . ASP A 1 204 ? 1.029 -0.646 -4.807 1.00 97.00 204 ASP A C 1
ATOM 1441 O O . ASP A 1 204 ? 0.612 -1.418 -5.664 1.00 97.00 204 ASP A O 1
ATOM 1445 N N . CYS A 1 205 ? 1.152 0.660 -5.031 1.00 96.12 205 CYS A N 1
ATOM 1446 C CA . CYS A 1 205 ? 0.860 1.286 -6.321 1.00 96.12 205 CYS A CA 1
ATOM 1447 C C . CYS A 1 205 ? 2.070 1.271 -7.270 1.00 96.12 205 CYS A C 1
ATOM 1449 O O . CYS A 1 205 ? 2.004 1.837 -8.361 1.00 96.12 205 CYS A O 1
ATOM 1451 N N . GLY A 1 206 ? 3.203 0.687 -6.866 1.00 94.00 206 GLY A N 1
ATOM 1452 C CA . GLY A 1 206 ? 4.424 0.703 -7.662 1.00 94.00 206 GLY A CA 1
ATOM 1453 C C . GLY A 1 206 ? 5.008 2.110 -7.781 1.00 94.00 206 GLY A C 1
ATOM 1454 O O . GLY A 1 206 ? 5.521 2.657 -6.802 1.00 94.00 206 GLY A O 1
ATOM 1455 N N . ARG A 1 207 ? 4.988 2.689 -8.987 1.00 92.81 207 ARG A N 1
ATOM 1456 C CA . ARG A 1 207 ? 5.569 4.011 -9.271 1.00 92.81 207 ARG A CA 1
ATOM 1457 C C . ARG A 1 207 ? 4.525 5.119 -9.121 1.00 92.81 207 ARG A C 1
ATOM 1459 O O . ARG A 1 207 ? 3.385 4.950 -9.534 1.00 92.81 207 ARG A O 1
ATOM 1466 N N . TRP A 1 208 ? 4.923 6.276 -8.592 1.00 92.06 208 TRP A N 1
ATOM 1467 C CA . TRP A 1 208 ? 4.110 7.488 -8.686 1.00 92.06 208 TRP A CA 1
ATOM 1468 C C . TRP A 1 208 ? 4.044 7.939 -10.150 1.00 92.06 208 TRP A C 1
ATOM 1470 O O . TRP A 1 208 ? 5.023 8.430 -10.713 1.00 92.06 208 TRP A O 1
ATOM 1480 N N . ASP A 1 209 ? 2.901 7.693 -10.780 1.00 91.88 209 ASP A N 1
ATOM 1481 C CA . ASP A 1 209 ? 2.591 8.030 -12.164 1.00 91.88 209 ASP A CA 1
ATOM 1482 C C . ASP A 1 209 ? 1.075 8.265 -12.331 1.00 91.88 209 ASP A C 1
ATOM 1484 O O . ASP A 1 209 ? 0.323 8.309 -11.355 1.00 91.88 209 ASP A O 1
ATOM 1488 N N . ALA A 1 210 ? 0.600 8.407 -13.573 1.00 93.12 210 ALA A N 1
ATOM 1489 C CA . ALA A 1 210 ? -0.815 8.648 -13.861 1.00 93.12 210 ALA A CA 1
ATOM 1490 C C . ALA A 1 210 ? -1.760 7.552 -13.326 1.00 93.12 210 ALA A C 1
ATOM 1492 O O . ALA A 1 210 ? -2.929 7.834 -13.062 1.00 93.12 210 ALA A O 1
ATOM 1493 N N . ARG A 1 211 ? -1.286 6.311 -13.160 1.00 95.38 211 ARG A N 1
ATOM 1494 C CA . ARG A 1 211 ? -2.082 5.210 -12.604 1.00 95.38 211 ARG A CA 1
ATOM 1495 C C . ARG A 1 211 ? -2.194 5.338 -11.093 1.00 95.38 211 ARG A C 1
ATOM 1497 O O . ARG A 1 211 ? -3.301 5.292 -10.569 1.00 95.38 211 ARG A O 1
ATOM 1504 N N . ALA A 1 212 ? -1.077 5.583 -10.406 1.00 94.38 212 ALA A N 1
ATOM 1505 C CA . ALA A 1 212 ? -1.089 5.835 -8.964 1.00 94.38 212 ALA A CA 1
ATOM 1506 C C . ALA A 1 212 ? -1.896 7.096 -8.605 1.00 94.38 212 ALA A C 1
ATOM 1508 O O . ALA A 1 212 ? -2.603 7.108 -7.597 1.00 94.38 212 ALA A O 1
ATOM 1509 N N . LEU A 1 213 ? -1.856 8.128 -9.456 1.00 92.81 213 LEU A N 1
ATOM 1510 C CA . LEU A 1 213 ? -2.707 9.310 -9.322 1.00 92.81 213 LEU A CA 1
ATOM 1511 C C . LEU A 1 213 ? -4.196 8.955 -9.438 1.00 92.81 213 LEU A C 1
ATOM 1513 O O . LEU A 1 213 ? -4.982 9.398 -8.603 1.00 92.81 213 LEU A O 1
ATOM 1517 N N . ARG A 1 214 ? -4.585 8.125 -10.418 1.00 95.12 214 ARG A N 1
ATOM 1518 C CA . ARG A 1 214 ? -5.971 7.642 -10.547 1.00 95.12 214 ARG A CA 1
ATOM 1519 C C . ARG A 1 214 ? -6.431 6.882 -9.300 1.00 95.12 214 ARG A C 1
ATOM 1521 O O . ARG A 1 214 ? -7.516 7.168 -8.798 1.00 95.12 214 ARG 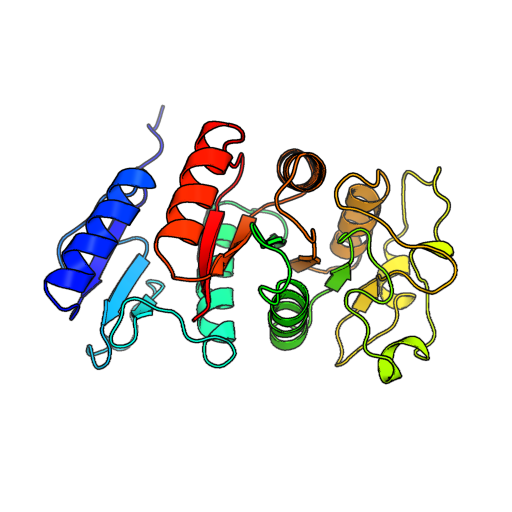A O 1
ATOM 1528 N N . ALA A 1 215 ? -5.601 5.995 -8.746 1.00 95.94 215 ALA A N 1
ATOM 1529 C CA . ALA A 1 215 ? -5.902 5.328 -7.475 1.00 95.94 215 ALA A CA 1
ATOM 1530 C C . ALA A 1 215 ? -6.091 6.331 -6.326 1.00 95.94 215 ALA A C 1
ATOM 1532 O O . ALA A 1 215 ? -7.049 6.226 -5.562 1.00 95.94 215 ALA A O 1
ATOM 1533 N N . ALA A 1 216 ? -5.202 7.323 -6.214 1.00 90.62 216 ALA A N 1
ATOM 1534 C CA . ALA A 1 216 ? -5.276 8.347 -5.175 1.00 90.62 216 ALA A CA 1
ATOM 1535 C C . ALA A 1 216 ? -6.544 9.207 -5.276 1.00 90.62 216 ALA A C 1
ATOM 1537 O O . ALA A 1 216 ? -7.080 9.609 -4.252 1.00 90.62 216 ALA A O 1
ATOM 1538 N N . GLN A 1 217 ? -7.037 9.471 -6.487 1.00 89.56 217 GLN A N 1
ATOM 1539 C CA . GLN A 1 217 ? -8.287 10.207 -6.707 1.00 89.56 217 GLN A CA 1
ATOM 1540 C C . GLN A 1 217 ? -9.537 9.362 -6.433 1.00 89.56 217 GLN A C 1
ATOM 1542 O O . GLN A 1 217 ? -10.559 9.912 -6.033 1.00 89.56 217 GLN A O 1
ATOM 1547 N N . GLY A 1 218 ? -9.477 8.054 -6.695 1.00 91.50 218 GLY A N 1
ATOM 1548 C CA . GLY A 1 218 ? -10.653 7.183 -6.651 1.00 91.50 218 GLY A CA 1
ATOM 1549 C C . GLY A 1 218 ? -10.856 6.439 -5.333 1.00 91.50 218 GLY A C 1
ATOM 1550 O O . GLY A 1 218 ? -11.984 6.331 -4.860 1.00 91.50 218 GLY A O 1
ATOM 1551 N N . VAL A 1 219 ? -9.785 5.881 -4.759 1.00 91.88 219 VAL A N 1
ATOM 1552 C CA . VAL A 1 219 ? -9.894 4.887 -3.674 1.00 91.88 219 VAL A CA 1
ATOM 1553 C C . VAL A 1 219 ? -8.997 5.156 -2.469 1.00 91.88 219 VAL A C 1
ATOM 1555 O O . VAL A 1 219 ? -9.230 4.548 -1.429 1.00 91.88 219 VAL A O 1
ATOM 1558 N N . GLY A 1 220 ? -7.967 5.997 -2.595 1.00 86.56 220 GLY A N 1
ATOM 1559 C CA . GLY A 1 220 ? -6.989 6.235 -1.532 1.00 86.56 220 GLY A CA 1
ATOM 1560 C C . GLY A 1 220 ? -7.457 7.237 -0.479 1.00 86.56 220 GLY A C 1
ATOM 1561 O O . GLY A 1 220 ? -7.996 8.283 -0.818 1.00 86.56 220 GLY A O 1
ATOM 1562 N N . ASP A 1 221 ? -7.160 6.959 0.791 1.00 80.94 221 ASP A N 1
ATOM 1563 C CA . ASP A 1 221 ? -7.405 7.895 1.902 1.00 80.94 221 ASP A CA 1
ATOM 1564 C C . ASP A 1 221 ? -6.131 8.646 2.316 1.00 80.94 221 ASP A C 1
ATOM 1566 O O . ASP A 1 221 ? -6.179 9.769 2.819 1.00 80.94 221 ASP A O 1
ATOM 1570 N N . ALA A 1 222 ? -4.972 8.019 2.107 1.00 78.44 222 ALA A N 1
ATOM 1571 C CA . ALA A 1 222 ? -3.658 8.605 2.330 1.00 78.44 222 ALA A CA 1
ATOM 1572 C C . ALA A 1 222 ? -2.628 7.986 1.378 1.00 78.44 222 ALA A C 1
ATOM 1574 O O . ALA A 1 222 ? -2.779 6.846 0.936 1.00 78.44 222 ALA A O 1
ATOM 1575 N N . LEU A 1 223 ? -1.558 8.728 1.100 1.00 80.56 223 LEU A N 1
ATOM 1576 C CA . LEU A 1 223 ? -0.448 8.304 0.254 1.00 80.56 223 LEU A CA 1
ATOM 1577 C C . LEU A 1 223 ? 0.877 8.366 1.018 1.00 80.56 223 LEU A C 1
ATOM 1579 O O . LEU A 1 223 ? 1.202 9.367 1.652 1.00 80.56 223 LEU A O 1
ATOM 1583 N N . VAL A 1 224 ? 1.691 7.324 0.892 1.00 80.50 224 VAL A N 1
ATOM 1584 C CA . VAL A 1 224 ? 3.116 7.359 1.229 1.00 80.50 224 VAL A CA 1
ATOM 1585 C C . VAL A 1 224 ? 3.911 7.359 -0.063 1.00 80.50 224 VAL A C 1
ATOM 1587 O O . VAL A 1 224 ? 3.892 6.396 -0.828 1.00 80.50 224 VAL A O 1
ATOM 1590 N N . LEU A 1 225 ? 4.635 8.443 -0.289 1.00 80.81 225 LEU A N 1
ATOM 1591 C CA . LEU A 1 225 ? 5.597 8.564 -1.366 1.00 80.81 225 LEU A CA 1
ATOM 1592 C C . LEU A 1 225 ? 6.961 8.108 -0.851 1.00 80.81 225 LEU A C 1
ATOM 1594 O O . LEU A 1 225 ? 7.387 8.543 0.216 1.00 80.81 225 LEU A O 1
ATOM 1598 N N . VAL A 1 226 ? 7.662 7.258 -1.600 1.00 79.62 226 VAL A N 1
ATOM 1599 C CA . VAL A 1 226 ? 8.986 6.732 -1.229 1.00 79.62 226 VAL A CA 1
ATOM 1600 C C . VAL A 1 226 ? 10.030 7.070 -2.290 1.00 79.62 226 VAL A C 1
ATOM 1602 O O . VAL A 1 226 ? 9.812 6.882 -3.487 1.00 79.62 226 VAL A O 1
ATOM 1605 N N . GLY A 1 227 ? 11.209 7.503 -1.866 1.00 74.50 227 GLY A N 1
ATOM 1606 C CA . GLY A 1 227 ? 12.345 7.649 -2.767 1.00 74.50 227 GLY A CA 1
ATOM 1607 C C . GLY A 1 227 ? 13.647 7.921 -2.049 1.00 74.50 227 GLY A C 1
ATOM 1608 O O . GLY A 1 227 ? 13.702 7.877 -0.825 1.00 74.50 227 GLY A O 1
ATOM 1609 N N . TRP A 1 228 ? 14.716 8.148 -2.804 1.00 73.44 228 TRP A N 1
ATOM 1610 C CA . TRP A 1 228 ? 16.042 8.366 -2.235 1.00 73.44 228 TRP A CA 1
ATOM 1611 C C . TRP A 1 228 ? 16.130 9.727 -1.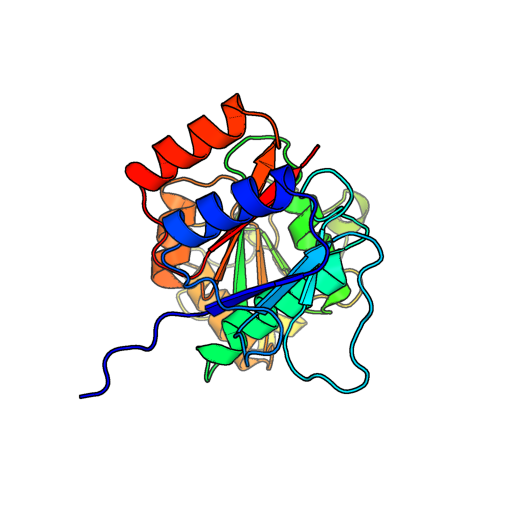529 1.00 73.44 228 TRP A C 1
ATOM 1613 O O . TRP A 1 228 ? 15.418 10.676 -1.871 1.00 73.44 228 TRP A O 1
ATOM 1623 N N . GLY A 1 229 ? 16.965 9.805 -0.499 1.00 63.94 229 GLY A N 1
ATOM 1624 C CA . GLY A 1 229 ? 17.165 10.982 0.345 1.00 63.94 229 GLY A CA 1
ATOM 1625 C C . GLY A 1 229 ? 18.234 11.946 -0.158 1.00 63.94 229 GLY A C 1
ATOM 1626 O O . GLY A 1 229 ? 18.665 12.808 0.604 1.00 63.94 229 GLY A O 1
ATOM 1627 N N . ASP A 1 230 ? 18.686 11.791 -1.400 1.00 60.56 230 ASP A N 1
ATOM 1628 C CA . ASP A 1 230 ? 19.594 12.723 -2.057 1.00 60.56 230 ASP A CA 1
ATOM 1629 C C . ASP A 1 230 ? 18.845 13.897 -2.717 1.00 60.56 230 ASP A C 1
ATOM 1631 O O . ASP A 1 230 ? 17.633 13.862 -2.957 1.00 60.56 230 ASP A O 1
ATOM 1635 N N . ALA A 1 231 ? 19.589 14.965 -3.011 1.00 52.16 231 ALA A N 1
ATOM 1636 C CA . ALA A 1 231 ? 19.038 16.203 -3.555 1.00 52.16 231 ALA A CA 1
ATOM 1637 C C . ALA A 1 231 ? 18.416 16.031 -4.952 1.00 52.16 231 ALA A C 1
ATOM 1639 O O . ALA A 1 231 ? 17.418 16.688 -5.252 1.00 52.16 231 ALA A O 1
ATOM 1640 N N . ALA A 1 232 ? 18.966 15.150 -5.794 1.00 64.00 232 ALA A N 1
ATOM 1641 C CA . ALA A 1 232 ? 18.429 14.913 -7.132 1.00 64.00 232 ALA A CA 1
ATOM 1642 C C . ALA A 1 232 ? 17.064 14.223 -7.042 1.00 64.00 232 ALA A C 1
ATOM 1644 O O . ALA A 1 232 ? 16.112 14.633 -7.709 1.00 64.00 232 ALA A O 1
ATOM 1645 N N . SER A 1 233 ? 16.939 13.247 -6.143 1.00 64.06 233 SER A N 1
ATOM 1646 C CA . SER A 1 233 ? 15.679 12.564 -5.877 1.00 64.06 233 SER A CA 1
ATOM 1647 C C . SER A 1 233 ? 14.610 13.493 -5.291 1.00 64.06 233 SER A C 1
ATOM 1649 O O . SER A 1 233 ? 13.447 13.427 -5.699 1.00 64.06 233 SER A O 1
ATOM 1651 N N . ALA A 1 234 ? 14.987 14.393 -4.377 1.00 61.97 234 ALA A N 1
ATOM 1652 C CA . ALA A 1 234 ? 14.074 15.392 -3.820 1.00 61.97 234 ALA A CA 1
ATOM 1653 C C . ALA A 1 234 ? 13.597 16.407 -4.877 1.00 61.97 234 ALA A C 1
ATOM 1655 O O . ALA A 1 234 ? 12.413 16.748 -4.916 1.00 61.97 234 ALA A O 1
ATOM 1656 N N . LEU A 1 235 ? 14.491 16.855 -5.766 1.00 57.41 235 LEU A N 1
ATOM 1657 C CA . LEU A 1 235 ? 14.142 17.754 -6.868 1.00 57.41 235 LEU A CA 1
ATOM 1658 C C . LEU A 1 235 ? 13.203 17.080 -7.876 1.00 57.41 235 LEU A C 1
ATOM 1660 O O . LEU A 1 235 ? 12.221 17.692 -8.296 1.00 57.41 235 LEU A O 1
ATOM 1664 N N . ALA A 1 236 ? 13.477 15.825 -8.240 1.00 68.19 236 ALA A N 1
ATOM 1665 C CA . ALA A 1 236 ? 12.616 15.049 -9.129 1.00 68.19 236 ALA A CA 1
ATOM 1666 C C . ALA A 1 236 ? 11.190 14.949 -8.569 1.00 68.19 236 ALA A C 1
ATOM 1668 O O . ALA A 1 236 ? 10.227 15.247 -9.275 1.00 68.19 236 ALA A O 1
ATOM 1669 N N . LEU A 1 237 ? 11.064 14.642 -7.273 1.00 72.31 237 LEU A N 1
ATOM 1670 C CA . LEU A 1 237 ? 9.773 14.627 -6.595 1.00 72.31 237 LEU A CA 1
ATOM 1671 C C . LEU A 1 237 ? 9.083 15.996 -6.635 1.00 72.31 237 LEU A C 1
ATOM 1673 O O . LEU A 1 237 ? 7.903 16.070 -6.959 1.00 72.31 237 LEU A O 1
ATOM 1677 N N . ALA A 1 238 ? 9.794 17.084 -6.329 1.00 64.12 238 ALA A N 1
ATOM 1678 C CA . ALA A 1 238 ? 9.210 18.426 -6.337 1.00 64.12 238 ALA A CA 1
ATOM 1679 C C . ALA A 1 238 ? 8.671 18.820 -7.726 1.00 64.12 238 ALA A C 1
ATOM 1681 O O . ALA A 1 238 ? 7.592 19.408 -7.836 1.00 64.12 238 ALA A O 1
ATOM 1682 N N . LEU A 1 239 ? 9.392 18.463 -8.794 1.00 70.62 239 LEU A N 1
ATOM 1683 C CA . LEU A 1 239 ? 8.952 18.689 -10.172 1.00 70.62 239 LEU A CA 1
ATOM 1684 C C . LEU A 1 239 ? 7.727 17.841 -10.530 1.00 70.62 239 LEU A C 1
ATOM 1686 O O . LEU A 1 239 ? 6.798 18.354 -11.157 1.00 70.62 239 LEU A O 1
ATOM 1690 N N . ASP A 1 240 ? 7.697 16.576 -10.115 1.00 70.75 240 ASP A N 1
ATOM 1691 C CA . ASP A 1 240 ? 6.562 15.688 -10.369 1.00 70.75 240 ASP A CA 1
ATOM 1692 C C . ASP A 1 240 ? 5.322 16.105 -9.576 1.00 70.75 240 ASP A C 1
ATOM 1694 O O . ASP A 1 240 ? 4.231 16.143 -10.139 1.00 70.75 240 ASP A O 1
ATOM 1698 N N . LEU A 1 241 ? 5.466 16.528 -8.320 1.00 71.50 241 LEU A N 1
ATOM 1699 C CA . LEU A 1 241 ? 4.356 17.049 -7.517 1.00 71.50 241 LEU A CA 1
ATOM 1700 C C . LEU A 1 241 ? 3.804 18.368 -8.060 1.00 71.50 241 LEU A C 1
ATOM 1702 O O . LEU A 1 241 ? 2.604 18.614 -7.977 1.00 71.50 241 LEU A O 1
ATOM 1706 N N . ARG A 1 242 ? 4.651 19.206 -8.668 1.00 70.19 242 ARG A N 1
ATOM 1707 C CA . ARG A 1 242 ? 4.194 20.425 -9.347 1.00 70.19 242 ARG A CA 1
ATOM 1708 C C . ARG A 1 242 ? 3.349 20.111 -10.585 1.00 70.19 242 ARG A C 1
ATOM 1710 O O . ARG A 1 242 ? 2.414 20.849 -10.877 1.00 70.19 242 ARG A O 1
ATOM 1717 N N . ARG A 1 243 ? 3.687 19.050 -11.326 1.00 71.88 243 ARG A N 1
ATOM 1718 C CA . ARG A 1 243 ? 2.944 18.613 -12.526 1.00 71.88 243 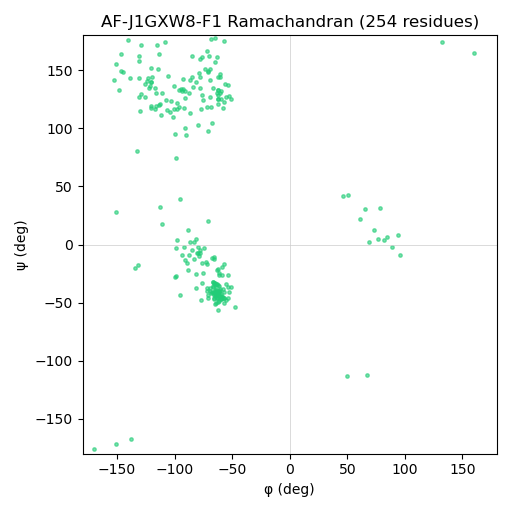ARG A CA 1
ATOM 1719 C C . ARG A 1 243 ? 1.704 17.792 -12.181 1.00 71.88 243 ARG A C 1
ATOM 1721 O O . ARG A 1 243 ? 0.684 17.908 -12.850 1.00 71.88 243 ARG A O 1
ATOM 1728 N N . THR A 1 244 ? 1.811 16.966 -11.150 1.00 70.88 244 THR A N 1
ATOM 1729 C CA . THR A 1 244 ? 0.794 16.021 -10.681 1.00 70.88 244 THR A CA 1
ATOM 1730 C C . THR A 1 244 ? 0.643 16.142 -9.162 1.00 70.88 244 THR A C 1
ATOM 1732 O O . THR A 1 244 ? 1.234 15.353 -8.421 1.00 70.88 244 THR A O 1
ATOM 1735 N N . PRO A 1 245 ? -0.114 17.147 -8.680 1.00 74.00 245 PRO A N 1
ATOM 1736 C CA . PRO A 1 245 ? -0.343 17.344 -7.252 1.00 74.00 245 PRO A CA 1
ATOM 1737 C C . PRO A 1 245 ? -1.031 16.133 -6.615 1.00 74.00 245 PRO A C 1
ATOM 1739 O O . PRO A 1 245 ? -1.898 15.512 -7.233 1.00 74.00 245 PRO A O 1
ATOM 1742 N N . VAL A 1 246 ? -0.679 15.813 -5.366 1.00 74.88 246 VAL A N 1
ATOM 1743 C CA . VAL A 1 246 ? -1.349 14.726 -4.639 1.00 74.88 246 VAL A CA 1
ATOM 1744 C C . VAL A 1 246 ? -2.734 15.198 -4.175 1.00 74.88 246 VAL A C 1
ATOM 1746 O O . VAL A 1 246 ? -2.816 16.202 -3.468 1.00 74.88 246 VAL A O 1
ATOM 1749 N N . PRO A 1 247 ? -3.822 14.488 -4.527 1.00 78.12 247 PRO A N 1
ATOM 1750 C CA . PRO A 1 247 ? -5.193 14.890 -4.187 1.00 78.12 247 PRO A CA 1
ATOM 1751 C C . PRO A 1 247 ? -5.609 14.521 -2.751 1.00 78.12 247 PRO A C 1
ATOM 1753 O O . PRO A 1 247 ? -6.685 14.903 -2.300 1.00 78.12 247 PRO A O 1
ATOM 1756 N N . ILE A 1 248 ? -4.770 13.764 -2.043 1.00 72.25 248 ILE A N 1
ATOM 1757 C CA . ILE A 1 248 ? -5.023 13.187 -0.717 1.00 72.25 248 ILE A CA 1
ATOM 1758 C C . ILE A 1 248 ? -3.841 13.470 0.223 1.00 72.25 248 ILE A C 1
ATOM 1760 O O . ILE A 1 248 ? -2.753 13.803 -0.255 1.00 72.25 248 ILE A O 1
ATOM 1764 N N . PRO A 1 249 ? -4.011 13.350 1.555 1.00 70.62 249 PRO A N 1
ATOM 1765 C CA . PRO A 1 249 ? -2.910 13.497 2.503 1.00 70.62 249 PRO A CA 1
ATOM 1766 C C . PRO 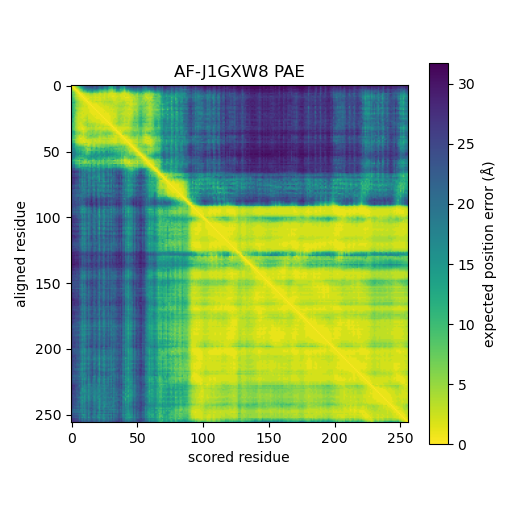A 1 249 ? -1.709 12.625 2.124 1.00 70.62 249 PRO A C 1
ATOM 1768 O O . PRO A 1 249 ? -1.845 11.413 1.964 1.00 70.62 249 PRO A O 1
ATOM 1771 N N . ALA A 1 250 ? -0.537 13.248 1.993 1.00 70.12 250 ALA A N 1
ATOM 1772 C CA . ALA A 1 250 ? 0.683 12.586 1.554 1.00 70.12 250 ALA A CA 1
ATOM 1773 C C . ALA A 1 250 ? 1.788 12.694 2.607 1.00 70.12 250 ALA A C 1
ATOM 1775 O O . ALA A 1 250 ? 1.997 13.757 3.191 1.00 70.12 250 ALA A O 1
ATOM 1776 N N . LEU A 1 251 ? 2.532 11.609 2.800 1.00 67.81 251 LEU A N 1
ATOM 1777 C CA . LEU A 1 251 ? 3.787 11.594 3.541 1.00 67.81 251 LEU A CA 1
ATOM 1778 C C . LEU A 1 251 ? 4.921 11.219 2.589 1.00 67.81 251 LEU A C 1
ATOM 1780 O O . LEU A 1 251 ? 4.835 10.209 1.894 1.00 67.81 251 LEU A O 1
ATOM 1784 N N . THR A 1 252 ? 6.004 11.990 2.586 1.00 67.69 252 THR A N 1
ATOM 1785 C CA . THR A 1 252 ? 7.219 11.643 1.847 1.00 67.69 252 THR A CA 1
ATOM 1786 C C . THR A 1 252 ? 8.194 10.903 2.754 1.00 67.69 252 THR A C 1
ATOM 1788 O O . THR A 1 252 ? 8.473 11.312 3.882 1.00 67.69 252 THR A O 1
ATOM 1791 N N . LEU A 1 253 ? 8.725 9.792 2.258 1.00 66.12 253 LEU A N 1
ATOM 1792 C CA . LEU A 1 253 ? 9.693 8.964 2.948 1.00 66.12 253 LEU A CA 1
ATOM 1793 C C . LEU A 1 253 ? 10.978 8.867 2.133 1.00 66.12 253 LEU A C 1
ATOM 1795 O O . LEU A 1 253 ? 10.996 8.352 1.016 1.00 66.12 253 LEU A O 1
ATOM 1799 N N . HIS A 1 254 ? 12.064 9.332 2.739 1.00 65.19 254 HIS A N 1
ATOM 1800 C CA . HIS A 1 254 ? 13.381 9.381 2.124 1.00 65.19 254 HIS A CA 1
ATOM 1801 C C . HIS A 1 254 ? 14.244 8.216 2.620 1.00 65.19 254 HIS A C 1
ATOM 1803 O O . HIS A 1 254 ? 14.545 8.115 3.811 1.00 65.19 254 HIS A O 1
ATOM 1809 N N . ARG A 1 255 ? 14.641 7.329 1.706 1.00 60.75 255 ARG A N 1
ATOM 1810 C CA . ARG A 1 255 ? 15.575 6.225 1.949 1.00 60.75 255 ARG A CA 1
ATOM 1811 C C . ARG A 1 255 ? 17.017 6.688 1.780 1.00 60.75 255 ARG A C 1
ATOM 1813 O O . ARG A 1 255 ? 17.302 7.497 0.906 1.00 60.75 255 ARG A O 1
ATOM 1820 N N . ARG A 1 256 ? 17.904 6.182 2.636 1.00 59.56 256 ARG A N 1
ATOM 1821 C CA . ARG A 1 256 ? 19.350 6.402 2.504 1.00 59.56 256 ARG A CA 1
ATOM 1822 C C . ARG A 1 256 ? 19.919 5.675 1.304 1.00 59.56 256 ARG A C 1
ATOM 1824 O O . ARG A 1 256 ? 19.397 4.575 1.016 1.00 59.56 256 ARG A O 1
#